Protein AF-A0A2N3DNA5-F1 (afdb_monomer_lite)

pLDDT: mean 84.93, std 14.88, range [37.06, 98.5]

Foldseek 3Di:
DAEAEEALALLQDPCPLVQCVVDVPYAYEYEPLRLLVQLQPPNLVSLLNSCVSVLVVLSRYFYFDHPLVLQQDQAQDPVCVVVRTDVPVSVVSNVLNVQSPDPPRDPCNVVVSVVSNVVSNVVLVVLLVVLVCVLVVLVVLVVVDDPVLLVCLLVVPPNDPVSVVSLVVQLQVQLVVQCCVRHNVPDPDDDDPQRSLRGLSSLLSQLVSNLSSNCSNVVDDPDDPSVVSSVSSSLSSSLSVSQQGQGHRHPDPSSRVSSVVSNVVSVVVVGDGYHHDDDDDPPPPPDPPPDDDDDDDD

Structure (mmCIF, N/CA/C/O backbone):
data_AF-A0A2N3DNA5-F1
#
_entry.id   AF-A0A2N3DNA5-F1
#
loop_
_atom_site.group_PDB
_atom_site.id
_atom_site.type_symbol
_atom_site.label_atom_id
_atom_site.label_alt_id
_atom_site.label_comp_id
_atom_site.label_asym_id
_atom_site.label_entity_id
_atom_site.label_seq_id
_atom_site.pdbx_PDB_ins_code
_atom_site.Cartn_x
_atom_site.Cartn_y
_atom_site.Cartn_z
_atom_site.occupancy
_atom_site.B_iso_or_equiv
_atom_site.auth_seq_id
_atom_site.auth_comp_id
_atom_site.auth_asym_id
_atom_site.auth_atom_id
_atom_site.pdbx_PDB_model_num
ATOM 1 N N . MET A 1 1 ? -10.616 -14.459 -9.733 1.00 87.88 1 MET A N 1
ATOM 2 C CA . MET A 1 1 ? -9.243 -13.932 -9.610 1.00 87.88 1 MET A CA 1
ATOM 3 C C . MET A 1 1 ? -8.924 -13.764 -8.137 1.00 87.88 1 MET A C 1
ATOM 5 O O . MET A 1 1 ? -9.750 -13.218 -7.416 1.00 87.88 1 MET A O 1
ATOM 9 N N . ILE A 1 2 ? -7.777 -14.275 -7.703 1.00 94.25 2 ILE A N 1
ATOM 10 C CA . ILE A 1 2 ? -7.248 -14.118 -6.348 1.00 94.25 2 ILE A CA 1
ATOM 11 C C . ILE A 1 2 ? -6.097 -13.131 -6.456 1.00 94.25 2 ILE A C 1
ATOM 13 O O . ILE A 1 2 ? -5.127 -13.406 -7.154 1.00 94.25 2 ILE A O 1
ATOM 17 N N . THR A 1 3 ? -6.201 -11.986 -5.794 1.00 97.06 3 THR A N 1
ATOM 18 C CA . THR A 1 3 ? -5.208 -10.916 -5.900 1.00 97.06 3 THR A CA 1
ATOM 19 C C . THR A 1 3 ? -4.645 -10.604 -4.527 1.00 97.06 3 THR A C 1
ATOM 21 O O . THR A 1 3 ? -5.399 -10.305 -3.607 1.00 97.06 3 THR A O 1
ATOM 24 N N . LEU A 1 4 ? -3.323 -10.650 -4.374 1.00 97.00 4 LEU A N 1
ATOM 25 C CA . LEU A 1 4 ? -2.638 -10.203 -3.159 1.00 97.00 4 LEU A CA 1
ATOM 26 C C . LEU A 1 4 ? -2.034 -8.821 -3.383 1.00 97.00 4 LEU A C 1
ATOM 28 O O . LEU A 1 4 ? -1.413 -8.582 -4.415 1.00 97.00 4 LEU A O 1
ATOM 32 N N . LEU A 1 5 ? -2.161 -7.921 -2.412 1.00 97.50 5 LEU A N 1
ATOM 33 C CA . LEU A 1 5 ? -1.419 -6.665 -2.452 1.00 97.50 5 LEU A CA 1
ATOM 34 C C . LEU A 1 5 ? 0.014 -6.916 -1.980 1.00 97.50 5 LEU A C 1
ATOM 36 O O . LEU A 1 5 ? 0.221 -7.275 -0.822 1.00 97.50 5 LEU A O 1
ATOM 40 N N . ALA A 1 6 ? 0.995 -6.756 -2.861 1.00 96.94 6 ALA A N 1
ATOM 41 C CA . ALA A 1 6 ? 2.395 -6.954 -2.512 1.00 96.94 6 ALA A CA 1
ATOM 42 C C . ALA A 1 6 ? 3.048 -5.628 -2.116 1.00 96.94 6 ALA A C 1
ATOM 44 O O . ALA A 1 6 ? 2.901 -4.636 -2.826 1.00 96.94 6 ALA A O 1
ATOM 45 N N . ASP A 1 7 ? 3.794 -5.637 -1.011 1.00 95.00 7 ASP A N 1
ATOM 46 C CA . ASP A 1 7 ? 4.717 -4.554 -0.671 1.00 95.00 7 ASP A CA 1
ATOM 47 C C . ASP A 1 7 ? 6.088 -4.768 -1.345 1.00 95.00 7 ASP A C 1
ATOM 49 O O . ASP A 1 7 ? 6.341 -5.759 -2.048 1.00 95.00 7 ASP A O 1
ATOM 53 N N . SER A 1 8 ? 7.015 -3.838 -1.113 1.00 91.62 8 SER A N 1
ATOM 54 C CA . SER A 1 8 ? 8.361 -3.884 -1.695 1.00 91.62 8 SER A CA 1
ATOM 55 C C . SER A 1 8 ? 9.163 -5.133 -1.274 1.00 91.62 8 SER A C 1
ATOM 57 O O . SER A 1 8 ? 10.026 -5.616 -2.018 1.00 91.62 8 SER A O 1
ATOM 59 N N . ASN A 1 9 ? 8.865 -5.711 -0.108 1.00 90.12 9 ASN A N 1
ATOM 60 C CA . ASN A 1 9 ? 9.500 -6.929 0.390 1.00 90.12 9 ASN A CA 1
ATOM 61 C C . ASN A 1 9 ? 8.868 -8.202 -0.189 1.00 90.12 9 ASN A C 1
ATOM 63 O O . ASN A 1 9 ? 9.588 -9.139 -0.544 1.00 90.12 9 ASN A O 1
ATOM 67 N N . GLY A 1 10 ? 7.548 -8.220 -0.353 1.00 91.56 10 GLY A N 1
ATOM 68 C CA . GLY A 1 10 ? 6.759 -9.305 -0.921 1.00 91.56 10 GLY A CA 1
ATOM 69 C C . GLY A 1 10 ? 7.148 -9.630 -2.357 1.00 91.56 10 GLY A C 1
ATOM 70 O O . GLY A 1 10 ? 7.203 -10.801 -2.732 1.00 91.56 10 GLY A O 1
ATOM 71 N N . LEU A 1 11 ? 7.549 -8.616 -3.127 1.00 94.12 11 LEU A N 1
ATOM 72 C CA . LEU A 1 11 ? 8.090 -8.768 -4.483 1.00 94.12 11 LEU A CA 1
ATOM 73 C C . LEU A 1 11 ? 9.326 -9.682 -4.571 1.00 94.12 11 LEU A C 1
ATOM 75 O O . LEU A 1 11 ? 9.601 -10.279 -5.612 1.00 94.12 11 LEU A O 1
ATOM 79 N N . ARG A 1 12 ? 10.068 -9.825 -3.467 1.00 89.75 12 ARG A N 1
ATOM 80 C CA . ARG A 1 12 ? 11.268 -10.671 -3.369 1.00 89.75 12 ARG A CA 1
ATOM 81 C C . ARG A 1 12 ? 11.016 -11.966 -2.596 1.00 89.75 12 ARG A C 1
ATOM 83 O O . ARG A 1 12 ? 11.943 -12.753 -2.408 1.00 89.75 12 ARG A O 1
ATOM 90 N N . HIS A 1 13 ? 9.782 -12.199 -2.152 1.00 89.44 13 HIS A N 1
ATOM 91 C CA . HIS A 1 13 ? 9.430 -13.367 -1.361 1.00 89.44 13 HIS A CA 1
ATOM 92 C C . HIS A 1 13 ? 9.560 -14.656 -2.186 1.00 89.44 13 HIS A C 1
ATOM 94 O O . HIS A 1 13 ? 9.070 -14.745 -3.313 1.00 89.44 13 HIS A O 1
ATOM 100 N N . LEU A 1 14 ? 10.181 -15.692 -1.609 1.00 82.94 14 LEU A N 1
ATOM 101 C CA . LEU A 1 14 ? 10.437 -16.965 -2.302 1.00 82.94 14 LEU A CA 1
ATOM 102 C C . LEU A 1 14 ? 9.142 -17.649 -2.770 1.00 82.94 14 LEU A C 1
ATOM 104 O O . LEU A 1 14 ? 9.104 -18.250 -3.842 1.00 82.94 14 LEU A O 1
ATOM 108 N N . GLY A 1 15 ? 8.065 -17.499 -1.995 1.00 88.50 15 GLY A N 1
ATOM 109 C CA . GLY A 1 15 ? 6.746 -18.044 -2.319 1.00 88.50 15 GLY A CA 1
ATOM 110 C C . GLY A 1 15 ? 6.007 -17.326 -3.455 1.00 88.50 15 GLY A C 1
ATOM 111 O O . GLY A 1 15 ? 5.047 -17.888 -3.971 1.00 88.50 15 GLY A O 1
ATOM 112 N N . LEU A 1 16 ? 6.437 -16.128 -3.885 1.00 93.12 16 LEU A N 1
ATOM 113 C CA . LEU A 1 16 ? 5.722 -15.357 -4.914 1.00 93.12 16 LEU A CA 1
ATOM 114 C C . LEU A 1 16 ? 5.683 -16.093 -6.257 1.00 93.12 16 LEU A C 1
ATOM 116 O O . LEU A 1 16 ? 4.636 -16.176 -6.893 1.00 93.12 16 LEU A O 1
ATOM 120 N N . LYS A 1 17 ? 6.818 -16.666 -6.680 1.00 94.12 17 LYS A N 1
ATOM 121 C CA . LYS A 1 17 ? 6.885 -17.417 -7.940 1.00 94.12 17 LYS A CA 1
ATOM 122 C C . LYS A 1 17 ? 5.972 -18.641 -7.907 1.00 94.12 17 LYS A C 1
ATOM 124 O O . LYS A 1 17 ? 5.294 -18.903 -8.891 1.00 94.12 17 LYS A O 1
ATOM 129 N N . ALA A 1 18 ? 5.964 -19.371 -6.790 1.00 92.31 18 ALA A N 1
ATOM 130 C CA . ALA A 1 18 ? 5.094 -20.530 -6.620 1.00 92.31 18 ALA A CA 1
ATOM 131 C C . ALA A 1 18 ? 3.620 -20.112 -6.686 1.00 92.31 18 ALA A C 1
ATOM 133 O O . ALA A 1 18 ? 2.879 -20.672 -7.479 1.00 92.31 18 ALA A O 1
ATOM 134 N N . TYR A 1 19 ? 3.239 -19.067 -5.944 1.00 94.38 19 TYR A N 1
ATOM 135 C CA . TYR A 1 19 ? 1.885 -18.514 -5.948 1.00 94.38 19 TYR A CA 1
ATOM 136 C C . TYR A 1 19 ? 1.400 -18.139 -7.357 1.00 94.38 19 TYR A C 1
ATOM 138 O O . TYR A 1 19 ? 0.334 -18.594 -7.763 1.00 94.38 19 TYR A O 1
ATOM 146 N N . LEU A 1 20 ? 2.182 -17.366 -8.119 1.00 95.69 20 LEU A N 1
ATOM 147 C CA . LEU A 1 20 ? 1.807 -16.952 -9.478 1.00 95.69 20 LEU A CA 1
ATOM 148 C C . LEU A 1 20 ? 1.783 -18.126 -10.468 1.00 95.69 20 LEU A C 1
ATOM 150 O O . LEU A 1 20 ? 0.954 -18.153 -11.372 1.00 95.69 20 LEU A O 1
ATOM 154 N N . ALA A 1 21 ? 2.666 -19.113 -10.295 1.00 95.00 21 ALA A N 1
ATOM 155 C CA . ALA A 1 21 ? 2.712 -20.292 -11.155 1.00 95.00 21 ALA A CA 1
ATOM 156 C C . ALA A 1 21 ? 1.581 -21.298 -10.881 1.00 95.00 21 ALA A C 1
ATOM 158 O O . ALA A 1 21 ? 1.287 -22.109 -11.754 1.00 95.00 21 ALA A O 1
ATOM 159 N N . THR A 1 22 ? 0.955 -21.269 -9.697 1.00 94.31 22 THR A N 1
ATOM 160 C CA . THR A 1 22 ? -0.139 -22.190 -9.346 1.00 94.31 22 THR A CA 1
ATOM 161 C C . THR A 1 22 ? -1.356 -22.028 -10.260 1.00 94.31 22 THR A C 1
ATOM 163 O O . THR A 1 22 ? -1.993 -23.024 -10.591 1.00 94.31 22 THR A O 1
ATOM 166 N N . SER A 1 23 ? -1.707 -20.800 -10.653 1.00 94.81 23 SER A N 1
ATOM 167 C CA . SER A 1 23 ? -2.878 -20.531 -11.495 1.00 94.81 23 SER A CA 1
ATOM 168 C C . SER A 1 23 ? -2.754 -19.190 -12.215 1.00 94.81 23 SER A C 1
ATOM 170 O O . SER A 1 23 ? -2.269 -18.221 -11.635 1.00 94.81 23 SER A O 1
ATOM 172 N N . CYS A 1 24 ? -3.273 -19.103 -13.444 1.00 94.19 24 CYS A N 1
ATOM 173 C CA . CYS A 1 24 ? -3.412 -17.835 -14.167 1.00 94.19 24 CYS A CA 1
ATOM 174 C C . CYS A 1 24 ? -4.418 -16.873 -13.512 1.00 94.19 24 CYS A C 1
ATOM 176 O O . CYS A 1 24 ? -4.379 -15.679 -13.787 1.00 94.19 24 CYS A O 1
ATOM 178 N N . ASP A 1 25 ? -5.284 -17.376 -12.625 1.00 94.81 25 ASP A N 1
ATOM 179 C CA . ASP A 1 25 ? -6.223 -16.561 -11.847 1.00 94.81 25 ASP A CA 1
ATOM 180 C C . ASP A 1 25 ? -5.591 -15.941 -10.596 1.00 94.81 25 ASP A C 1
ATOM 182 O O . ASP A 1 25 ? -6.248 -15.149 -9.913 1.00 94.81 25 ASP A O 1
ATOM 186 N N . HIS A 1 26 ? -4.351 -16.308 -10.262 1.00 96.38 26 HIS A N 1
ATOM 187 C CA . HIS A 1 26 ? -3.597 -15.680 -9.184 1.00 96.38 26 HIS A CA 1
ATOM 188 C C . HIS A 1 26 ? -2.898 -14.437 -9.705 1.00 96.38 26 HIS A C 1
ATOM 190 O O . HIS A 1 26 ? -2.183 -14.485 -10.699 1.00 96.38 26 HIS A O 1
ATOM 196 N N . ALA A 1 27 ? -3.050 -13.332 -9.000 1.00 97.69 27 ALA A N 1
ATOM 197 C CA . ALA A 1 27 ? -2.432 -12.073 -9.345 1.00 97.69 27 ALA A CA 1
ATOM 198 C C . ALA A 1 27 ? -1.839 -11.397 -8.114 1.00 97.69 27 ALA A C 1
ATOM 200 O O . ALA A 1 27 ? -2.158 -11.733 -6.965 1.00 97.69 27 ALA A O 1
ATOM 201 N N . ILE A 1 28 ? -0.985 -10.414 -8.366 1.00 98.00 28 ILE A N 1
ATOM 202 C CA . ILE A 1 28 ? -0.610 -9.418 -7.374 1.00 98.00 28 ILE A CA 1
ATOM 203 C C . ILE A 1 28 ? -1.006 -8.024 -7.846 1.00 98.00 28 ILE A C 1
ATOM 205 O O . ILE A 1 28 ? -1.013 -7.736 -9.043 1.00 98.00 28 ILE A O 1
ATOM 209 N N . ALA A 1 29 ? -1.302 -7.161 -6.886 1.00 98.25 29 ALA A N 1
ATOM 210 C CA . ALA A 1 29 ? -1.433 -5.730 -7.084 1.00 98.25 29 ALA A CA 1
ATOM 211 C C . ALA A 1 29 ? -0.261 -5.012 -6.407 1.00 98.25 29 ALA A C 1
ATOM 213 O O . ALA A 1 29 ? 0.203 -5.459 -5.355 1.00 98.25 29 ALA A O 1
ATOM 214 N N . LEU A 1 30 ? 0.192 -3.903 -6.988 1.00 98.38 30 LEU A N 1
ATOM 215 C CA . LEU A 1 30 ? 1.217 -3.020 -6.436 1.00 98.38 30 LEU A CA 1
ATOM 216 C C . LEU A 1 30 ? 0.615 -1.636 -6.226 1.00 98.38 30 LEU A C 1
ATOM 218 O O . LEU A 1 30 ? 0.078 -1.053 -7.165 1.00 98.38 30 LEU A O 1
ATOM 222 N N . SER A 1 31 ? 0.718 -1.106 -5.010 1.00 97.69 31 SER A N 1
ATOM 223 C CA . SER A 1 31 ? 0.364 0.291 -4.759 1.00 97.69 31 SER A CA 1
ATOM 224 C C . SER A 1 31 ? 1.376 1.240 -5.402 1.00 97.69 31 SER A C 1
ATOM 226 O O . SER A 1 31 ? 2.544 0.886 -5.602 1.00 97.69 31 SER A O 1
ATOM 228 N N . ASP A 1 32 ? 0.955 2.476 -5.652 1.00 95.62 32 ASP A N 1
ATOM 229 C CA . ASP A 1 32 ? 1.856 3.581 -5.984 1.00 95.62 32 ASP A CA 1
ATOM 230 C C . ASP A 1 32 ? 2.985 3.720 -4.947 1.00 95.62 32 ASP A C 1
ATOM 232 O O . ASP A 1 32 ? 4.151 3.856 -5.318 1.00 95.62 32 ASP A O 1
ATOM 236 N N . LEU A 1 33 ? 2.673 3.562 -3.656 1.00 95.31 33 LEU A N 1
ATOM 237 C CA . LEU A 1 33 ? 3.655 3.545 -2.569 1.00 95.31 33 LEU A CA 1
ATOM 238 C C . LEU A 1 33 ? 4.679 2.415 -2.716 1.00 95.31 33 LEU A C 1
ATOM 240 O O . LEU A 1 33 ? 5.866 2.643 -2.501 1.00 95.31 33 LEU A O 1
ATOM 244 N N . THR A 1 34 ? 4.265 1.220 -3.144 1.00 96.81 34 THR A N 1
ATOM 245 C CA . THR A 1 34 ? 5.187 0.099 -3.399 1.00 96.81 34 THR A CA 1
ATOM 246 C C . THR A 1 34 ? 6.166 0.437 -4.524 1.00 96.81 34 THR A C 1
ATOM 248 O O . THR A 1 34 ? 7.361 0.135 -4.436 1.00 96.81 34 THR A O 1
ATOM 251 N N . LEU A 1 35 ? 5.683 1.109 -5.574 1.00 97.19 35 LEU A N 1
ATOM 252 C CA . LEU A 1 35 ? 6.532 1.578 -6.667 1.00 97.19 35 LEU A CA 1
ATOM 253 C C . LEU A 1 35 ? 7.488 2.684 -6.201 1.00 97.19 35 LEU A C 1
ATOM 255 O O . LEU A 1 35 ? 8.675 2.635 -6.527 1.00 97.19 35 LEU A O 1
ATOM 259 N N . ILE A 1 36 ? 7.003 3.644 -5.409 1.00 96.25 36 ILE A N 1
ATOM 260 C CA . ILE A 1 36 ? 7.816 4.711 -4.808 1.00 96.25 36 ILE A C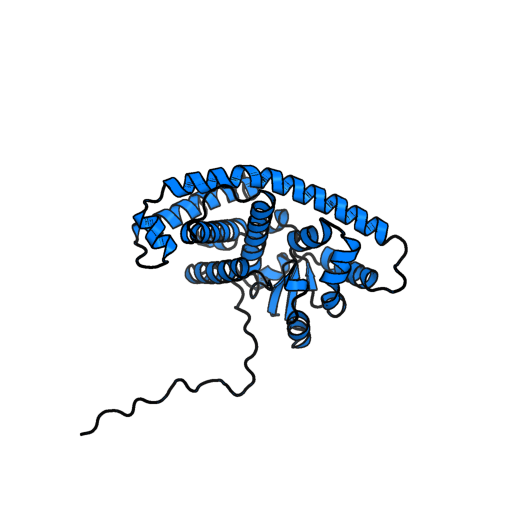A 1
ATOM 261 C C . ILE A 1 36 ? 8.913 4.112 -3.923 1.00 96.25 36 ILE A C 1
ATOM 263 O O . ILE A 1 36 ? 10.083 4.464 -4.065 1.00 96.25 36 ILE A O 1
ATOM 267 N N . GLU A 1 37 ? 8.578 3.157 -3.057 1.00 94.75 37 GLU A N 1
ATOM 268 C CA . GLU A 1 37 ? 9.536 2.492 -2.176 1.00 94.75 37 GLU A CA 1
ATOM 269 C C . GLU A 1 37 ? 10.662 1.789 -2.932 1.00 94.75 37 GLU A C 1
ATOM 271 O O . GLU A 1 37 ? 11.826 1.867 -2.540 1.00 94.75 37 GLU A O 1
ATOM 276 N N . MET A 1 38 ? 10.324 1.118 -4.030 1.00 95.12 38 MET A N 1
ATOM 277 C CA . MET A 1 38 ? 11.284 0.444 -4.898 1.00 95.12 38 MET A CA 1
ATOM 278 C C . MET A 1 38 ? 12.198 1.433 -5.644 1.00 95.12 38 MET A C 1
ATOM 280 O O . MET A 1 38 ? 13.319 1.081 -6.016 1.00 95.12 38 MET A O 1
ATOM 284 N N . ARG A 1 39 ? 11.725 2.665 -5.867 1.00 96.69 39 ARG A N 1
ATOM 285 C CA . ARG A 1 39 ? 12.402 3.700 -6.659 1.00 96.69 39 ARG A CA 1
ATOM 286 C C . ARG A 1 39 ? 13.118 4.753 -5.802 1.00 96.69 39 ARG A C 1
ATOM 288 O O . ARG A 1 39 ? 13.975 5.440 -6.332 1.00 96.69 39 ARG A O 1
ATOM 295 N N . LYS A 1 40 ? 12.854 4.871 -4.492 1.00 94.50 40 LYS A N 1
ATOM 296 C CA . LYS A 1 40 ? 13.398 5.955 -3.635 1.00 94.50 40 LYS A CA 1
ATOM 297 C C . LYS A 1 40 ? 14.927 5.976 -3.492 1.00 94.50 40 LYS A C 1
ATOM 299 O O . LYS A 1 40 ? 15.494 7.003 -3.123 1.00 94.50 40 LYS A O 1
ATOM 304 N N . SER A 1 41 ? 15.601 4.852 -3.739 1.00 93.88 41 SER A N 1
ATOM 305 C CA . SER A 1 41 ? 17.064 4.757 -3.705 1.00 93.88 41 SER A CA 1
ATOM 306 C C . SER A 1 41 ? 17.572 3.617 -4.584 1.00 93.88 41 SER A C 1
ATOM 308 O O . SER A 1 41 ? 17.079 2.487 -4.496 1.00 93.88 41 SER A O 1
ATOM 310 N N . ASN A 1 42 ? 18.602 3.901 -5.386 1.00 96.56 42 ASN A N 1
ATOM 311 C CA . ASN A 1 42 ? 19.197 2.954 -6.328 1.00 96.56 42 ASN A CA 1
ATOM 312 C C . ASN A 1 42 ? 18.136 2.327 -7.252 1.00 96.56 42 ASN A C 1
ATOM 314 O O . ASN A 1 42 ? 18.104 1.108 -7.444 1.00 96.56 42 ASN A O 1
ATOM 318 N N . ALA A 1 43 ? 17.247 3.152 -7.811 1.00 97.44 43 ALA A N 1
ATOM 319 C CA . ALA A 1 43 ? 16.015 2.723 -8.463 1.00 97.44 43 ALA A CA 1
ATOM 320 C C . ALA A 1 43 ? 16.248 1.651 -9.527 1.00 97.44 43 ALA A C 1
ATOM 322 O O . ALA A 1 43 ? 15.498 0.680 -9.588 1.00 97.44 43 ALA A O 1
ATOM 323 N N . LEU A 1 44 ? 17.309 1.777 -10.331 1.00 97.38 44 LEU A N 1
ATOM 324 C CA . LEU A 1 44 ? 17.653 0.798 -11.362 1.00 97.38 44 LEU A CA 1
ATOM 325 C C . LEU A 1 44 ? 17.924 -0.600 -10.780 1.00 97.38 44 LEU A C 1
ATOM 327 O O . LEU A 1 44 ? 17.333 -1.578 -11.236 1.00 97.38 44 LEU A O 1
ATOM 331 N N . SER A 1 45 ? 18.815 -0.720 -9.790 1.00 96.69 45 SER A N 1
ATOM 332 C CA . SER A 1 45 ? 19.187 -2.025 -9.228 1.00 96.69 45 SER A CA 1
ATOM 333 C C . SER A 1 45 ? 18.087 -2.589 -8.330 1.00 96.69 45 SER A C 1
ATOM 335 O O . SER A 1 45 ? 17.778 -3.779 -8.427 1.00 96.69 45 SER A O 1
ATOM 337 N N . THR A 1 46 ? 17.449 -1.741 -7.519 1.00 96.56 46 THR A N 1
ATOM 338 C CA . THR A 1 46 ? 16.331 -2.128 -6.654 1.00 96.56 46 THR A CA 1
ATOM 339 C C . THR A 1 46 ? 15.140 -2.599 -7.487 1.00 96.56 46 THR A C 1
ATOM 341 O O . THR A 1 46 ? 14.655 -3.706 -7.261 1.00 96.56 46 THR A O 1
ATOM 344 N N . SER A 1 47 ? 14.731 -1.849 -8.519 1.00 97.19 47 SER A N 1
ATOM 345 C CA . SER A 1 47 ? 13.615 -2.249 -9.393 1.00 97.19 47 SER A CA 1
ATOM 346 C C . SER A 1 47 ? 13.923 -3.509 -10.191 1.00 97.19 47 SER A C 1
ATOM 348 O O . SER A 1 47 ? 13.073 -4.392 -10.293 1.00 97.19 47 SER A O 1
ATOM 350 N N . ARG A 1 48 ? 15.153 -3.651 -10.709 1.00 96.62 48 ARG A N 1
ATOM 351 C CA . ARG A 1 48 ? 15.583 -4.876 -11.402 1.00 96.62 48 ARG A CA 1
ATOM 352 C C . ARG A 1 48 ? 15.466 -6.106 -10.502 1.00 96.62 48 ARG A C 1
ATOM 354 O O . ARG A 1 48 ? 15.037 -7.157 -10.974 1.00 96.62 48 ARG A O 1
ATOM 361 N N . ASN A 1 49 ? 15.837 -5.986 -9.227 1.00 95.38 49 ASN A N 1
ATOM 362 C CA . ASN A 1 49 ? 15.751 -7.089 -8.274 1.00 95.38 49 ASN A CA 1
ATOM 363 C C . ASN A 1 49 ? 14.299 -7.385 -7.866 1.00 95.38 49 ASN A C 1
ATOM 365 O O . ASN A 1 49 ? 13.862 -8.533 -7.946 1.00 95.38 49 ASN A O 1
ATOM 369 N N . SER A 1 50 ? 13.541 -6.356 -7.479 1.00 95.62 50 SER A N 1
ATOM 370 C CA . SER A 1 50 ? 12.153 -6.497 -7.026 1.00 95.62 50 SER A CA 1
ATOM 371 C C . SER A 1 50 ? 11.232 -7.039 -8.121 1.00 95.62 50 SER A C 1
ATOM 373 O O . SER A 1 50 ? 10.415 -7.913 -7.858 1.00 95.62 50 SER A O 1
ATOM 375 N N . LEU A 1 51 ? 11.403 -6.609 -9.374 1.00 96.62 51 LEU A N 1
ATOM 376 C CA . LEU A 1 51 ? 10.543 -7.037 -10.484 1.00 96.62 51 LEU A CA 1
ATOM 377 C C . LEU A 1 51 ? 11.029 -8.308 -11.194 1.00 96.62 51 LEU A C 1
ATOM 379 O O . LEU A 1 51 ? 10.457 -8.723 -12.196 1.00 96.62 51 LEU A O 1
ATOM 383 N N . ARG A 1 52 ? 12.084 -8.966 -10.701 1.00 95.88 52 ARG A N 1
ATOM 384 C CA . ARG A 1 52 ? 12.665 -10.148 -11.361 1.00 95.88 52 ARG A CA 1
ATOM 385 C C . ARG A 1 52 ? 11.671 -11.305 -11.505 1.00 95.88 52 ARG A C 1
ATOM 387 O O . ARG A 1 52 ? 11.695 -12.021 -12.508 1.00 95.88 52 ARG A O 1
ATOM 394 N N . ILE A 1 53 ? 10.832 -11.523 -10.490 1.00 94.94 53 ILE A N 1
ATOM 395 C CA . ILE A 1 53 ? 9.798 -12.566 -10.526 1.00 94.94 53 ILE A CA 1
ATOM 396 C C . ILE A 1 53 ? 8.625 -12.090 -11.381 1.00 94.94 53 ILE A C 1
ATOM 398 O O . ILE A 1 53 ? 8.244 -12.782 -12.317 1.00 94.94 53 ILE A O 1
ATOM 402 N N . THR A 1 54 ? 8.098 -10.895 -11.115 1.00 94.81 54 THR A N 1
ATOM 403 C CA . THR A 1 54 ? 6.912 -10.353 -11.801 1.00 94.81 54 THR A CA 1
ATOM 404 C C . THR A 1 54 ? 7.131 -10.132 -13.297 1.00 94.81 54 THR A C 1
ATOM 406 O O . THR A 1 54 ? 6.198 -10.288 -14.078 1.00 94.81 54 THR A O 1
ATOM 409 N N . ALA A 1 55 ? 8.370 -9.898 -13.742 1.00 96.00 55 ALA A N 1
ATOM 410 C CA . ALA A 1 55 ? 8.730 -9.845 -15.159 1.00 96.00 55 ALA A CA 1
ATOM 411 C C . ALA A 1 55 ? 8.423 -11.151 -15.923 1.00 96.00 55 ALA A C 1
ATOM 413 O O . ALA A 1 55 ? 8.232 -11.110 -17.137 1.00 96.00 55 ALA A O 1
ATOM 414 N N . GLN A 1 56 ? 8.350 -12.298 -15.235 1.00 95.75 56 GLN A N 1
ATOM 415 C CA . GLN A 1 56 ? 7.940 -13.587 -15.815 1.00 95.75 56 GLN A CA 1
ATOM 416 C C . GLN A 1 56 ? 6.409 -13.765 -15.843 1.00 95.75 56 GLN A C 1
ATOM 418 O O . GLN A 1 56 ? 5.921 -14.647 -16.541 1.00 95.75 56 GLN A O 1
ATOM 423 N N . PHE A 1 57 ? 5.657 -12.929 -15.120 1.00 96.75 57 PHE A N 1
ATOM 424 C CA . PHE A 1 57 ? 4.209 -13.039 -14.898 1.00 96.75 57 PHE A CA 1
ATOM 425 C C . PHE A 1 57 ? 3.516 -11.679 -15.087 1.00 96.75 57 PHE A C 1
ATOM 427 O O . PHE A 1 57 ? 2.691 -11.250 -14.279 1.00 96.75 57 PHE A O 1
ATOM 434 N N . THR A 1 58 ? 3.878 -10.963 -16.152 1.00 95.94 58 THR A N 1
ATOM 435 C CA . THR A 1 58 ? 3.417 -9.581 -16.387 1.00 95.94 58 THR A CA 1
ATOM 436 C C . THR A 1 58 ? 1.901 -9.460 -16.548 1.00 95.94 58 THR A C 1
ATOM 438 O O . THR A 1 58 ? 1.344 -8.433 -16.193 1.00 95.94 58 THR A O 1
ATOM 441 N N . GLN A 1 59 ? 1.219 -10.512 -17.011 1.00 96.31 59 GLN A N 1
ATOM 442 C CA . GLN A 1 59 ? -0.247 -10.548 -17.120 1.00 96.31 59 GLN A CA 1
ATOM 443 C C . GLN A 1 59 ? -0.961 -10.757 -15.771 1.00 96.31 59 GLN A C 1
ATOM 445 O O . GLN A 1 59 ? -2.170 -10.587 -15.693 1.00 96.31 59 GLN A O 1
ATOM 450 N N . GLN A 1 60 ? -0.219 -11.120 -14.721 1.00 97.62 60 GLN A N 1
ATOM 451 C CA . GLN A 1 60 ? -0.716 -11.373 -13.363 1.00 97.62 60 GLN A CA 1
ATOM 452 C C . GLN A 1 60 ? -0.220 -10.306 -12.367 1.00 97.62 60 GLN A C 1
ATOM 454 O O . GLN A 1 60 ? -0.311 -10.490 -11.154 1.00 97.62 60 GLN A O 1
ATOM 459 N N . THR A 1 61 ? 0.355 -9.205 -12.859 1.00 98.00 61 THR A N 1
ATOM 460 C CA . THR A 1 61 ? 0.876 -8.104 -12.038 1.00 98.00 61 THR A CA 1
ATOM 461 C C . THR A 1 61 ? 0.152 -6.823 -12.419 1.00 98.00 61 THR A C 1
ATOM 463 O O . THR A 1 61 ? 0.308 -6.353 -13.540 1.00 98.00 61 THR A O 1
ATOM 466 N N . TYR A 1 62 ? -0.604 -6.257 -11.485 1.00 98.50 62 TYR A N 1
ATOM 467 C CA . TYR A 1 62 ? -1.373 -5.031 -11.684 1.00 98.50 62 TYR A CA 1
ATOM 468 C C . TYR A 1 62 ? -0.807 -3.892 -10.845 1.00 98.50 62 TYR A C 1
ATOM 470 O O . TYR A 1 62 ? -0.319 -4.107 -9.735 1.00 98.50 62 TYR A O 1
ATOM 478 N N . VAL A 1 63 ? -0.908 -2.675 -11.358 1.00 98.50 63 VAL A N 1
ATOM 479 C CA . VAL A 1 63 ? -0.648 -1.452 -10.602 1.00 98.50 63 VAL A CA 1
ATOM 480 C C . VAL A 1 63 ? -1.979 -0.856 -10.173 1.00 98.50 63 VAL A C 1
ATOM 482 O O . VAL A 1 63 ? -2.950 -0.863 -10.930 1.00 98.50 63 VAL A O 1
ATOM 485 N N . LEU A 1 64 ? -2.043 -0.395 -8.930 1.00 98.50 64 LEU A N 1
ATOM 486 C CA . LEU A 1 64 ? -3.181 0.356 -8.428 1.00 98.50 64 LEU A CA 1
ATOM 487 C C . LEU A 1 64 ? -3.079 1.819 -8.844 1.00 98.50 64 LEU A C 1
ATOM 489 O O . LEU A 1 64 ? -1.982 2.364 -8.961 1.00 98.50 64 LEU A O 1
ATOM 493 N N . ARG A 1 65 ? -4.235 2.466 -8.988 1.00 97.81 65 ARG A N 1
ATOM 494 C CA . ARG A 1 65 ? -4.314 3.925 -9.081 1.00 97.81 65 ARG A CA 1
ATOM 495 C C . ARG A 1 65 ? -3.654 4.567 -7.864 1.00 97.81 65 ARG A C 1
ATOM 497 O O . ARG A 1 65 ? -3.528 3.952 -6.802 1.00 97.81 65 ARG A O 1
ATOM 504 N N . ARG A 1 66 ? -3.234 5.818 -8.028 1.00 94.88 66 ARG A N 1
ATOM 505 C CA . ARG A 1 66 ? -2.554 6.567 -6.970 1.00 94.88 66 ARG A CA 1
ATOM 506 C C . ARG A 1 66 ? -3.439 6.693 -5.728 1.00 94.88 66 ARG A C 1
ATOM 508 O O . ARG A 1 66 ? -4.668 6.704 -5.822 1.00 94.88 66 ARG A O 1
ATOM 515 N N . THR A 1 67 ? -2.821 6.789 -4.556 1.00 91.50 67 THR A N 1
ATOM 516 C CA . THR A 1 67 ? -3.549 6.829 -3.279 1.00 91.50 67 THR A CA 1
ATOM 517 C C . THR A 1 67 ? -4.538 8.003 -3.221 1.00 91.50 67 THR A C 1
ATOM 519 O O . THR A 1 67 ? -5.654 7.834 -2.731 1.00 91.50 67 THR A O 1
ATOM 522 N N . ASP A 1 68 ? -4.178 9.164 -3.784 1.00 88.88 68 ASP A N 1
ATOM 523 C CA . ASP A 1 68 ? -5.048 10.347 -3.896 1.00 88.88 68 ASP A CA 1
ATOM 524 C C . ASP A 1 68 ? -6.288 10.108 -4.765 1.00 88.88 68 ASP A C 1
ATOM 526 O O . ASP A 1 68 ? -7.342 10.690 -4.529 1.00 88.88 68 ASP A O 1
ATOM 530 N N . GLU A 1 69 ? -6.194 9.205 -5.734 1.00 91.94 69 GLU A N 1
ATOM 531 C CA . GLU A 1 69 ? -7.316 8.818 -6.582 1.00 91.94 69 GLU A CA 1
ATOM 532 C C . GLU A 1 69 ? -8.204 7.761 -5.924 1.00 91.94 69 GLU A C 1
ATOM 534 O O . GLU A 1 69 ? -9.428 7.861 -5.982 1.00 91.94 69 GLU A O 1
ATOM 539 N N . ILE A 1 70 ? -7.601 6.778 -5.248 1.00 92.44 70 ILE A N 1
ATOM 540 C CA . ILE A 1 70 ? -8.327 5.751 -4.482 1.00 92.44 70 ILE A CA 1
ATOM 541 C C . ILE A 1 70 ? -9.113 6.380 -3.325 1.00 92.44 70 ILE A C 1
ATOM 543 O O . ILE A 1 70 ? -10.164 5.867 -2.938 1.00 92.44 70 ILE A O 1
ATOM 547 N N . LEU A 1 71 ? -8.652 7.512 -2.787 1.00 87.56 71 LEU A N 1
ATOM 548 C CA . LEU A 1 71 ? -9.397 8.283 -1.797 1.00 87.56 71 LEU A CA 1
ATOM 549 C C . LEU A 1 71 ? -10.796 8.691 -2.295 1.00 87.56 71 LEU A C 1
ATOM 551 O O . LEU A 1 71 ? -11.691 8.825 -1.473 1.00 87.56 71 LEU A O 1
ATOM 555 N N . ALA A 1 72 ? -11.045 8.836 -3.594 1.00 84.38 72 ALA A N 1
ATOM 556 C CA . ALA A 1 72 ? -12.384 9.169 -4.088 1.00 84.38 72 ALA A CA 1
ATOM 557 C C . ALA A 1 72 ? -13.325 7.950 -4.214 1.00 84.38 72 ALA A C 1
ATOM 559 O O . ALA A 1 72 ? -14.517 8.115 -4.471 1.00 84.38 72 ALA A O 1
ATOM 560 N N . GLU A 1 73 ? -12.814 6.727 -4.052 1.00 90.00 73 GLU A N 1
ATOM 561 C CA . GLU A 1 73 ? -13.551 5.495 -4.338 1.00 90.00 73 GLU A CA 1
ATOM 562 C C . GLU A 1 73 ? -14.290 4.950 -3.105 1.00 90.00 73 GLU A C 1
ATOM 564 O O . GLU A 1 73 ? -13.786 4.968 -1.977 1.00 90.00 73 GLU A O 1
ATOM 569 N N . ASN A 1 74 ? -15.478 4.381 -3.339 1.00 91.75 74 ASN A N 1
ATOM 570 C CA . ASN A 1 74 ? -16.244 3.640 -2.337 1.00 91.75 74 ASN A CA 1
ATOM 571 C C . ASN A 1 74 ? -16.440 2.184 -2.777 1.00 91.75 74 ASN A C 1
ATOM 573 O O . ASN A 1 74 ? -17.315 1.872 -3.589 1.00 91.75 74 ASN A O 1
ATOM 577 N N . ILE A 1 75 ? -15.622 1.287 -2.225 1.00 94.88 75 ILE A N 1
ATOM 578 C CA . ILE A 1 75 ? -15.596 -0.129 -2.591 1.00 94.88 75 ILE A CA 1
ATOM 579 C C . ILE A 1 75 ? -16.409 -0.942 -1.583 1.00 94.88 75 ILE A C 1
ATOM 581 O O . ILE A 1 75 ? -15.953 -1.271 -0.484 1.00 94.88 75 ILE A O 1
ATOM 585 N N . ALA A 1 76 ? -17.617 -1.313 -1.992 1.00 94.31 76 ALA A N 1
ATOM 586 C CA . ALA A 1 76 ? -18.572 -2.078 -1.197 1.00 94.31 76 ALA A CA 1
ATOM 587 C C . ALA A 1 76 ? -18.812 -3.497 -1.744 1.00 94.31 76 ALA A C 1
ATOM 589 O O . ALA A 1 76 ? -19.621 -4.238 -1.189 1.00 94.31 76 ALA A O 1
ATOM 590 N N . SER A 1 77 ? -18.140 -3.892 -2.830 1.00 95.50 77 SER A N 1
ATOM 591 C CA . SER A 1 77 ? -18.321 -5.200 -3.468 1.00 95.50 77 SER A CA 1
ATOM 592 C C . SER A 1 77 ? -17.135 -5.600 -4.351 1.00 95.50 77 SER A C 1
ATOM 594 O O . SER A 1 77 ? -16.372 -4.754 -4.822 1.00 95.50 77 SER A O 1
ATOM 596 N N . ALA A 1 78 ? -17.022 -6.899 -4.645 1.00 95.12 78 ALA A N 1
ATOM 597 C CA . ALA A 1 78 ? -15.975 -7.442 -5.513 1.00 95.12 78 ALA A CA 1
ATOM 598 C C . ALA A 1 78 ? -16.027 -6.893 -6.947 1.00 95.12 78 ALA A C 1
ATOM 600 O O . ALA A 1 78 ? -14.986 -6.700 -7.569 1.00 95.12 78 ALA A O 1
ATOM 601 N N . SER A 1 79 ? -17.220 -6.580 -7.465 1.00 95.88 79 SER A N 1
ATOM 602 C CA . SER A 1 79 ? -17.394 -6.013 -8.809 1.00 95.88 79 SER A CA 1
ATOM 603 C C . SER A 1 79 ? -16.796 -4.615 -8.972 1.00 95.88 79 SER A C 1
ATOM 605 O O . SER A 1 79 ? -16.612 -4.174 -10.101 1.00 95.88 79 SER A O 1
ATOM 607 N N . GLN A 1 80 ? -16.497 -3.919 -7.871 1.00 96.25 80 GLN A N 1
ATOM 608 C CA . GLN A 1 80 ? -15.889 -2.586 -7.894 1.00 96.25 80 GLN A CA 1
ATOM 609 C C . GLN A 1 80 ? -14.360 -2.631 -7.824 1.00 96.25 80 GLN A C 1
ATOM 611 O O . GLN A 1 80 ? -13.719 -1.651 -8.166 1.00 96.25 80 GLN A O 1
ATOM 616 N N . ILE A 1 81 ? -13.753 -3.764 -7.453 1.00 96.19 81 ILE A N 1
ATOM 617 C CA . ILE A 1 81 ? -12.288 -3.904 -7.397 1.00 96.19 81 ILE A CA 1
ATOM 618 C C . ILE A 1 81 ? -11.577 -3.488 -8.691 1.00 96.19 81 ILE A C 1
ATOM 620 O O . ILE A 1 81 ? -10.540 -2.832 -8.589 1.00 96.19 81 ILE A O 1
ATOM 624 N N . PRO A 1 82 ? -12.109 -3.778 -9.896 1.00 96.25 82 PRO A N 1
ATOM 625 C CA . PRO A 1 82 ? -11.491 -3.314 -11.128 1.00 96.25 82 PRO A CA 1
ATOM 626 C C . PRO A 1 82 ? -11.295 -1.793 -11.237 1.00 96.25 82 PRO A C 1
ATOM 628 O O . PRO A 1 82 ? -10.429 -1.390 -12.008 1.00 96.25 82 PRO A O 1
ATOM 631 N N . SER A 1 83 ? -12.041 -0.958 -10.491 1.00 95.88 83 SER A N 1
ATOM 632 C CA . SER A 1 83 ? -11.859 0.508 -10.494 1.00 95.88 83 SER A CA 1
ATOM 633 C C . SER A 1 83 ? -10.600 0.970 -9.754 1.00 95.88 83 SER A C 1
ATOM 635 O O . SER A 1 83 ? -10.161 2.104 -9.946 1.00 95.88 83 SER A O 1
ATOM 637 N N . LEU A 1 84 ? -9.998 0.096 -8.938 1.00 97.44 84 LEU A N 1
ATOM 638 C CA . LEU A 1 84 ? -8.758 0.378 -8.216 1.00 97.44 84 LEU A CA 1
ATOM 639 C C . LEU A 1 84 ? -7.507 0.194 -9.083 1.00 97.44 84 LEU A C 1
ATOM 641 O O . LEU A 1 84 ? -6.441 0.667 -8.696 1.00 97.44 84 LEU A O 1
ATOM 645 N N . PHE A 1 85 ? -7.605 -0.503 -10.218 1.00 98.12 85 PHE A N 1
ATOM 646 C CA . PHE A 1 85 ? -6.460 -0.767 -11.087 1.00 98.12 85 PHE A CA 1
ATOM 647 C C . PHE A 1 85 ? -6.198 0.386 -12.052 1.00 98.12 85 PHE A C 1
ATOM 649 O O . PHE A 1 85 ? -7.110 0.905 -12.694 1.00 98.12 85 PHE A O 1
ATOM 656 N N . ASP A 1 86 ? -4.923 0.725 -12.202 1.00 98.31 86 ASP A N 1
ATOM 657 C CA . ASP A 1 86 ? -4.426 1.574 -13.273 1.00 98.31 86 ASP A CA 1
ATOM 658 C C . ASP A 1 86 ? -3.889 0.679 -14.396 1.00 98.31 86 ASP A C 1
ATOM 660 O O . ASP A 1 86 ? -2.771 0.159 -14.337 1.00 98.31 86 ASP A O 1
ATOM 664 N N . TYR A 1 87 ? -4.711 0.438 -15.417 1.00 97.69 87 TYR A N 1
ATOM 665 C CA . TYR A 1 87 ? -4.337 -0.425 -16.541 1.00 97.69 87 TYR A CA 1
ATOM 666 C C . TYR A 1 87 ? -3.264 0.199 -17.445 1.00 97.69 87 TYR A C 1
ATOM 668 O O . TYR A 1 87 ? -2.532 -0.535 -18.120 1.00 97.69 87 TYR A O 1
ATOM 676 N N . GLU A 1 88 ? -3.147 1.529 -17.451 1.00 98.00 88 GLU A N 1
ATOM 677 C CA . GLU A 1 88 ? -2.109 2.225 -18.204 1.00 98.00 88 GLU A CA 1
ATOM 678 C C . GLU A 1 88 ? -0.757 2.033 -17.515 1.00 98.00 88 GLU A C 1
ATOM 680 O O . GLU A 1 88 ? 0.151 1.459 -18.121 1.00 98.00 88 GLU A O 1
ATOM 685 N N . GLU A 1 89 ? -0.647 2.383 -16.232 1.00 97.81 89 GLU A N 1
ATOM 686 C CA . GLU A 1 89 ? 0.577 2.177 -15.448 1.00 97.81 89 GLU A CA 1
ATOM 687 C C . GLU A 1 89 ? 0.918 0.681 -15.338 1.00 97.81 89 GLU A C 1
ATOM 689 O O . GLU A 1 89 ? 2.088 0.304 -15.395 1.00 97.81 89 GLU A O 1
ATOM 694 N N . THR A 1 90 ? -0.080 -0.212 -15.295 1.00 98.38 90 THR A N 1
ATOM 695 C CA . THR A 1 90 ? 0.135 -1.670 -15.391 1.00 98.38 90 THR A CA 1
ATOM 696 C C . THR A 1 90 ? 0.863 -2.044 -16.685 1.00 98.38 90 THR A C 1
ATOM 698 O O . THR A 1 90 ? 1.844 -2.796 -16.670 1.00 98.38 90 THR A O 1
ATOM 701 N N . SER A 1 91 ? 0.418 -1.497 -17.818 1.00 97.94 91 SER A N 1
ATOM 702 C CA . SER A 1 91 ? 1.034 -1.746 -19.125 1.00 97.94 91 SER A CA 1
ATOM 703 C C . SER A 1 91 ? 2.444 -1.152 -19.208 1.00 97.94 91 SER A C 1
ATOM 705 O O . SER A 1 91 ? 3.366 -1.802 -19.718 1.00 97.94 91 SER A O 1
ATOM 707 N N . GLN A 1 92 ? 2.639 0.050 -18.658 1.00 97.50 92 GLN A N 1
ATOM 708 C CA . GLN A 1 92 ? 3.944 0.704 -18.577 1.00 97.50 92 GLN A CA 1
ATOM 709 C C . GLN A 1 92 ? 4.919 -0.098 -17.703 1.00 97.50 92 GLN A C 1
ATOM 711 O O . GLN A 1 92 ? 6.042 -0.379 -18.132 1.00 97.50 92 GLN A O 1
ATOM 716 N N . LEU A 1 93 ? 4.481 -0.574 -16.533 1.00 97.81 93 LEU A N 1
ATOM 717 C CA . LEU A 1 93 ? 5.278 -1.413 -15.640 1.00 97.81 93 LEU A CA 1
ATOM 718 C C . LEU A 1 93 ? 5.667 -2.742 -16.297 1.00 97.81 93 LEU A C 1
ATOM 720 O O . LEU A 1 93 ? 6.802 -3.195 -16.131 1.00 97.81 93 LEU A O 1
ATOM 724 N N . ALA A 1 94 ? 4.773 -3.369 -17.065 1.00 97.56 94 ALA A N 1
ATOM 725 C CA . ALA A 1 94 ? 5.095 -4.579 -17.823 1.00 97.56 94 ALA A CA 1
ATOM 726 C C . ALA A 1 94 ? 6.174 -4.315 -18.893 1.00 97.56 94 ALA A C 1
ATOM 728 O O . ALA A 1 94 ? 7.075 -5.136 -19.106 1.00 97.56 94 ALA A O 1
ATOM 729 N N . GLY A 1 95 ? 6.122 -3.155 -19.557 1.00 96.62 95 GLY A N 1
ATOM 730 C CA . GLY A 1 95 ? 7.176 -2.673 -20.453 1.00 96.62 95 GLY A CA 1
ATOM 731 C C . GLY A 1 95 ? 8.509 -2.475 -19.729 1.00 96.62 95 GLY A C 1
ATOM 732 O O . GLY A 1 95 ? 9.519 -3.066 -20.120 1.00 96.62 95 GLY A O 1
ATOM 733 N N . LEU A 1 96 ? 8.494 -1.717 -18.633 1.00 97.31 96 LEU A N 1
ATOM 734 C CA . LEU A 1 96 ? 9.668 -1.426 -17.813 1.00 97.31 96 LEU A CA 1
ATOM 735 C C . LEU A 1 96 ? 10.297 -2.701 -17.236 1.00 97.31 96 LEU A C 1
ATOM 737 O O . LEU A 1 96 ? 11.513 -2.866 -17.276 1.00 97.31 96 LEU A O 1
ATOM 741 N N . SER A 1 97 ? 9.482 -3.644 -16.762 1.00 96.88 97 SER A N 1
ATOM 742 C CA . SER A 1 97 ? 9.942 -4.928 -16.222 1.00 96.88 97 SER A CA 1
ATOM 743 C C . SER A 1 97 ? 10.752 -5.709 -17.255 1.00 96.88 97 SER A C 1
ATOM 745 O O . SER A 1 97 ? 11.817 -6.228 -16.932 1.00 96.88 97 SER A O 1
ATOM 747 N N . ARG A 1 98 ? 10.305 -5.737 -18.519 1.00 94.81 98 ARG A N 1
ATOM 748 C CA . ARG A 1 98 ? 11.060 -6.368 -19.614 1.00 94.81 98 ARG A CA 1
ATOM 749 C C . ARG A 1 98 ? 12.375 -5.645 -19.895 1.00 94.81 98 ARG A C 1
ATOM 751 O O . ARG A 1 98 ? 13.399 -6.304 -20.046 1.00 94.81 98 ARG A O 1
ATOM 758 N N . GLN A 1 99 ? 12.367 -4.312 -19.917 1.00 96.56 99 GLN A N 1
ATOM 759 C CA . GLN A 1 99 ? 13.583 -3.516 -20.121 1.00 96.56 99 GLN A CA 1
ATOM 760 C C . GLN A 1 99 ? 14.609 -3.734 -19.000 1.00 96.56 99 GLN A C 1
ATOM 762 O O . GLN A 1 99 ? 15.796 -3.888 -19.273 1.00 96.56 99 GLN A O 1
ATOM 767 N N . LEU A 1 100 ? 14.156 -3.810 -17.745 1.00 97.06 100 LEU A N 1
ATOM 768 C CA . LEU A 1 100 ? 15.013 -4.039 -16.579 1.00 97.06 100 LEU A CA 1
ATOM 769 C C . LEU A 1 100 ? 15.723 -5.399 -16.615 1.00 97.06 100 LEU A C 1
ATOM 771 O O . LEU A 1 100 ? 16.840 -5.492 -16.103 1.00 97.06 100 LEU A O 1
ATOM 775 N N . GLN A 1 101 ? 15.102 -6.427 -17.204 1.00 96.81 101 GLN A N 1
ATOM 776 C CA . GLN A 1 101 ? 15.686 -7.771 -17.332 1.00 96.81 101 GLN A CA 1
ATOM 777 C C . GLN A 1 101 ? 16.476 -7.984 -18.638 1.00 96.81 101 GLN A C 1
ATOM 779 O O . GLN A 1 101 ? 17.091 -9.037 -18.805 1.00 96.81 101 GLN A O 1
ATOM 784 N N . ALA A 1 102 ? 16.468 -7.025 -19.569 1.00 95.88 102 ALA A N 1
ATOM 785 C CA . ALA A 1 102 ? 17.161 -7.160 -20.846 1.00 95.88 102 ALA A CA 1
ATOM 786 C C . ALA A 1 102 ? 18.690 -7.088 -20.686 1.00 95.88 102 ALA A C 1
ATOM 788 O O . ALA A 1 102 ? 19.222 -6.291 -19.909 1.00 95.88 102 ALA A O 1
ATOM 789 N N . ILE A 1 103 ? 19.392 -7.927 -21.455 1.00 92.88 103 ILE A N 1
ATOM 790 C CA . ILE A 1 103 ? 20.854 -7.946 -21.556 1.00 92.88 103 ILE A CA 1
ATOM 791 C C . ILE A 1 103 ? 21.215 -7.913 -23.051 1.00 92.88 103 ILE A C 1
ATOM 793 O O . ILE A 1 103 ? 20.853 -8.851 -23.764 1.00 92.88 103 ILE A O 1
ATOM 797 N N . PRO A 1 104 ? 21.919 -6.875 -23.543 1.00 93.88 104 PRO A N 1
ATOM 798 C CA . PRO A 1 104 ? 22.438 -5.716 -22.802 1.00 93.88 104 PRO A CA 1
ATOM 799 C C . PRO A 1 104 ? 21.344 -4.734 -22.331 1.00 93.88 104 PRO A C 1
ATOM 801 O O . PRO A 1 104 ? 20.207 -4.784 -22.793 1.00 93.88 104 PRO A O 1
ATOM 804 N N . GLU A 1 105 ? 21.710 -3.834 -21.407 1.00 95.25 105 GLU A N 1
ATOM 805 C CA . GLU A 1 105 ? 20.826 -2.773 -20.897 1.00 95.25 105 GLU A CA 1
ATOM 806 C C . GLU A 1 105 ? 20.347 -1.858 -22.046 1.00 95.25 105 GLU A C 1
ATOM 808 O O . GLU A 1 105 ? 21.189 -1.352 -22.796 1.00 95.25 105 GLU A O 1
ATOM 813 N N . PRO A 1 106 ? 19.028 -1.621 -22.201 1.00 96.81 106 PRO A N 1
ATOM 814 C CA . PRO A 1 106 ? 18.506 -0.754 -23.251 1.00 96.81 106 PRO A CA 1
ATOM 815 C C . PRO A 1 106 ? 19.003 0.698 -23.130 1.00 96.81 106 PRO A C 1
ATOM 817 O O . PRO A 1 106 ? 19.102 1.223 -22.013 1.00 96.81 106 PRO A O 1
ATOM 820 N N . PRO A 1 107 ? 19.248 1.393 -24.258 1.00 96.62 107 PRO A N 1
ATOM 821 C CA . PRO A 1 107 ? 19.568 2.817 -24.244 1.00 96.62 107 PRO A CA 1
ATOM 822 C C . PRO A 1 107 ? 18.499 3.633 -23.507 1.00 96.62 107 PRO A C 1
ATOM 824 O O . PRO A 1 107 ? 17.305 3.390 -23.659 1.00 96.62 107 PRO A O 1
ATOM 827 N N . GLY A 1 108 ? 18.925 4.608 -22.704 1.00 96.88 108 GLY A N 1
ATOM 828 C CA . GLY A 1 108 ? 18.018 5.505 -21.980 1.00 96.88 108 GLY A CA 1
ATOM 829 C C . GLY A 1 108 ? 17.413 4.938 -20.690 1.00 96.88 108 GLY A C 1
ATOM 830 O O . GLY A 1 108 ? 16.984 5.731 -19.856 1.00 96.88 108 GLY A O 1
ATOM 831 N N . LEU A 1 109 ? 17.461 3.617 -20.445 1.00 97.75 109 LEU A N 1
ATOM 832 C CA . LEU A 1 109 ? 16.871 3.017 -19.236 1.00 97.75 109 LEU A CA 1
ATOM 833 C C . LEU A 1 109 ? 17.435 3.636 -17.950 1.00 97.75 109 LEU A C 1
ATOM 835 O O . LEU A 1 109 ? 16.693 3.947 -17.027 1.00 97.75 109 LEU A O 1
ATOM 839 N N . ARG A 1 110 ? 18.750 3.862 -17.891 1.00 97.62 110 ARG A N 1
ATOM 840 C CA . ARG A 1 110 ? 19.394 4.484 -16.726 1.00 97.62 110 ARG A CA 1
ATOM 841 C C . ARG A 1 110 ? 18.903 5.906 -16.461 1.00 97.62 110 ARG A C 1
ATOM 843 O O . ARG A 1 110 ? 18.692 6.248 -15.304 1.00 97.62 110 ARG A O 1
ATOM 850 N N . ALA A 1 111 ? 18.737 6.709 -17.512 1.00 98.06 111 ALA A N 1
ATOM 851 C CA . ALA A 1 111 ? 18.235 8.076 -17.389 1.00 98.06 111 ALA A CA 1
ATOM 852 C C . ALA A 1 111 ? 16.779 8.066 -16.907 1.00 98.06 111 ALA A C 1
ATOM 854 O O . ALA A 1 111 ? 16.461 8.716 -15.917 1.00 98.06 111 ALA A O 1
ATOM 855 N N . HIS A 1 112 ? 15.943 7.220 -17.511 1.00 97.81 112 HIS A N 1
ATOM 856 C CA . HIS A 1 112 ? 14.556 7.043 -17.092 1.00 97.81 112 HIS A CA 1
ATOM 857 C C . HIS A 1 112 ? 14.434 6.586 -15.626 1.00 97.81 112 HIS A C 1
ATOM 859 O O . HIS A 1 112 ? 13.654 7.138 -14.855 1.00 97.81 112 HIS A O 1
ATOM 865 N N . MET A 1 113 ? 15.254 5.624 -15.187 1.00 98.31 113 MET A N 1
ATOM 866 C CA . MET A 1 113 ? 15.259 5.191 -13.785 1.00 98.31 113 MET A CA 1
ATOM 867 C C . MET A 1 113 ? 15.749 6.284 -12.825 1.00 98.31 113 MET A C 1
ATOM 869 O O . MET A 1 113 ? 15.293 6.316 -11.685 1.00 98.31 113 MET A O 1
ATOM 873 N N . ALA A 1 114 ? 16.644 7.177 -13.259 1.00 98.25 114 ALA A N 1
ATOM 874 C CA . ALA A 1 114 ? 17.075 8.323 -12.458 1.00 98.25 114 ALA A CA 1
ATOM 875 C C . ALA A 1 114 ? 15.957 9.371 -12.302 1.00 98.25 114 ALA A C 1
ATOM 877 O O . ALA A 1 114 ? 15.794 9.930 -11.220 1.00 98.25 114 ALA A O 1
ATOM 878 N N . GLU A 1 115 ? 15.146 9.595 -13.340 1.00 98.00 115 GLU A N 1
ATOM 879 C CA . GLU A 1 115 ? 13.951 10.450 -13.260 1.00 98.00 115 GLU A CA 1
ATOM 880 C C . GLU A 1 115 ? 12.920 9.881 -12.275 1.00 98.00 115 GLU A C 1
ATOM 882 O O . GLU A 1 115 ? 12.403 10.598 -11.416 1.00 98.00 115 GLU A O 1
ATOM 887 N N . LEU A 1 116 ? 12.668 8.570 -12.352 1.00 97.75 116 LEU A N 1
ATOM 888 C CA . LEU A 1 116 ? 11.788 7.867 -11.417 1.00 97.75 116 LEU A CA 1
ATOM 889 C C . LEU A 1 116 ? 12.307 7.923 -9.973 1.00 97.75 116 LEU A C 1
ATOM 891 O O . LEU A 1 116 ? 11.507 8.060 -9.047 1.00 97.75 116 LEU A O 1
ATOM 895 N N . GLU A 1 117 ? 13.626 7.843 -9.772 1.00 98.50 117 GLU A N 1
ATOM 896 C CA . GLU A 1 117 ? 14.250 8.000 -8.454 1.00 98.50 117 GLU A CA 1
ATOM 897 C C . GLU A 1 117 ? 14.036 9.406 -7.887 1.00 98.50 117 GLU A C 1
ATOM 899 O O . GLU A 1 117 ? 13.590 9.545 -6.748 1.00 98.50 117 GLU A O 1
ATOM 904 N N . ALA A 1 118 ? 14.287 10.448 -8.685 1.00 98.00 118 ALA A N 1
ATOM 905 C CA . ALA A 1 118 ? 14.098 11.837 -8.268 1.00 98.00 118 ALA A CA 1
ATOM 906 C C . ALA A 1 118 ? 12.632 12.138 -7.902 1.00 98.00 118 ALA A C 1
ATOM 908 O O . ALA A 1 118 ? 12.349 12.815 -6.906 1.00 98.00 118 ALA A O 1
ATOM 909 N N . ASN A 1 119 ? 11.684 11.589 -8.668 1.00 96.62 119 ASN A N 1
ATOM 910 C CA . ASN A 1 119 ? 10.261 11.674 -8.347 1.00 96.62 119 ASN A CA 1
ATOM 911 C C . ASN A 1 119 ? 9.951 10.960 -7.019 1.00 96.62 119 ASN A C 1
ATOM 913 O O . ASN A 1 119 ? 9.405 11.575 -6.101 1.00 96.62 119 ASN A O 1
ATOM 917 N N . ALA A 1 120 ? 10.383 9.705 -6.861 1.00 96.69 120 ALA A N 1
ATOM 918 C CA . ALA A 1 120 ? 10.156 8.943 -5.635 1.00 96.69 120 ALA A CA 1
ATOM 919 C C . ALA A 1 120 ? 10.744 9.641 -4.393 1.00 96.69 120 ALA A C 1
ATOM 921 O O . ALA A 1 120 ? 10.100 9.683 -3.346 1.00 96.69 120 ALA A O 1
ATOM 922 N N . GLN A 1 121 ? 11.929 10.248 -4.506 1.00 96.88 121 GLN A N 1
ATOM 923 C CA . GLN A 1 121 ? 12.541 11.042 -3.434 1.00 96.88 121 GLN A CA 1
ATOM 924 C C . GLN A 1 121 ? 11.713 12.280 -3.074 1.00 96.88 121 GLN A C 1
ATOM 926 O O . GLN A 1 121 ? 11.555 12.587 -1.891 1.00 96.88 121 GLN A O 1
ATOM 931 N N . THR A 1 122 ? 11.141 12.961 -4.069 1.00 95.94 122 THR A N 1
ATOM 932 C CA . THR A 1 122 ? 10.227 14.091 -3.845 1.00 95.94 122 THR A CA 1
ATOM 933 C C . THR A 1 122 ? 8.986 13.650 -3.069 1.00 95.94 122 THR A C 1
ATOM 935 O O . THR A 1 122 ? 8.629 14.285 -2.075 1.00 95.94 122 THR A O 1
ATOM 938 N N . VAL A 1 123 ? 8.352 12.542 -3.468 1.00 93.69 123 VAL A N 1
ATOM 939 C CA . VAL A 1 123 ? 7.157 12.022 -2.783 1.00 93.69 123 VAL A CA 1
ATOM 940 C C . VAL A 1 123 ? 7.481 11.592 -1.351 1.00 93.69 123 VAL A C 1
ATOM 942 O O . VAL A 1 123 ? 6.789 11.993 -0.418 1.00 93.69 123 VAL A O 1
ATOM 945 N N . MET A 1 124 ? 8.575 10.852 -1.147 1.00 93.88 124 MET A N 1
ATOM 946 C CA . MET A 1 124 ? 9.006 10.427 0.190 1.00 93.88 124 MET A CA 1
ATOM 947 C C . MET A 1 124 ? 9.362 11.604 1.105 1.00 93.88 124 MET A C 1
ATOM 949 O O . MET A 1 124 ? 9.158 11.515 2.316 1.00 93.88 124 MET A O 1
ATOM 953 N N . SER A 1 125 ? 9.883 12.701 0.549 1.00 93.62 125 SER A N 1
ATOM 954 C CA . SER A 1 125 ? 10.198 13.907 1.325 1.00 93.62 125 SER A CA 1
ATOM 955 C C . SER A 1 125 ? 8.923 14.582 1.829 1.00 93.62 125 SER A C 1
ATOM 957 O O . SER A 1 125 ? 8.822 14.854 3.021 1.00 93.62 125 SER A O 1
ATOM 959 N N . ARG A 1 126 ? 7.908 14.736 0.967 1.00 91.31 126 ARG A N 1
ATOM 960 C CA . ARG A 1 126 ? 6.586 15.257 1.364 1.00 91.31 126 ARG A CA 1
ATOM 961 C C . ARG A 1 126 ? 5.922 14.380 2.422 1.00 91.31 126 ARG A C 1
ATOM 963 O O . ARG A 1 126 ? 5.505 14.879 3.459 1.00 91.31 126 ARG A O 1
ATOM 970 N N . LEU A 1 127 ? 5.924 13.061 2.217 1.00 90.38 127 LEU A N 1
ATOM 971 C CA . LEU A 1 127 ? 5.392 12.125 3.208 1.00 90.38 127 LEU A CA 1
ATOM 972 C C . LEU A 1 127 ? 6.137 12.235 4.548 1.00 90.38 127 LEU A C 1
ATOM 974 O O . LEU A 1 127 ? 5.538 12.142 5.613 1.00 90.38 127 LEU A O 1
ATOM 978 N N . THR A 1 128 ? 7.452 12.461 4.519 1.00 91.19 128 THR A N 1
ATOM 979 C CA . THR A 1 128 ? 8.245 12.660 5.740 1.00 91.19 128 THR A CA 1
ATOM 980 C C . THR A 1 128 ? 7.806 13.907 6.510 1.00 91.19 128 THR A C 1
ATOM 982 O O . THR A 1 128 ? 7.710 13.855 7.738 1.00 91.19 128 THR A O 1
ATOM 985 N N . GLU A 1 129 ? 7.512 15.003 5.808 1.00 90.31 129 GLU A N 1
ATOM 986 C CA . GLU A 1 129 ? 6.992 16.241 6.402 1.00 90.31 129 GLU A CA 1
ATOM 987 C C . GLU A 1 129 ? 5.608 16.026 7.034 1.00 90.31 129 GLU A C 1
ATOM 989 O O . GLU A 1 129 ? 5.378 16.456 8.164 1.00 90.31 129 GLU A O 1
ATOM 994 N N . GLU A 1 130 ? 4.721 15.288 6.362 1.00 86.06 130 GLU A N 1
ATOM 995 C CA . GLU A 1 130 ? 3.372 14.965 6.852 1.00 86.06 130 GLU A CA 1
ATOM 996 C C . GLU A 1 130 ? 3.379 14.027 8.071 1.00 86.06 130 GLU A C 1
ATOM 998 O O . GLU A 1 130 ? 2.550 14.156 8.973 1.00 86.06 130 GLU A O 1
ATOM 1003 N N . VAL A 1 131 ? 4.333 13.093 8.137 1.00 86.06 131 VAL A N 1
ATOM 1004 C CA . VAL A 1 131 ? 4.453 12.125 9.243 1.00 86.06 131 VAL A CA 1
ATOM 1005 C C . VAL A 1 131 ? 5.130 12.724 10.477 1.00 86.06 131 VAL A C 1
ATOM 1007 O O . VAL A 1 131 ? 4.898 12.258 11.596 1.00 86.06 131 VAL A O 1
ATOM 1010 N N . ALA A 1 132 ? 5.955 13.762 10.319 1.00 84.88 132 ALA A N 1
ATOM 1011 C CA . ALA A 1 132 ? 6.676 14.386 11.426 1.00 84.88 132 ALA A CA 1
ATOM 1012 C C . ALA A 1 132 ? 5.788 14.773 12.636 1.00 84.88 132 ALA A C 1
ATOM 1014 O O . ALA A 1 132 ? 6.159 14.384 13.753 1.00 84.88 132 ALA A O 1
ATOM 1015 N N . PRO A 1 133 ? 4.627 15.451 12.468 1.00 81.56 133 PRO A N 1
ATOM 1016 C CA . PRO A 1 133 ? 3.737 15.806 13.581 1.00 81.56 133 PRO A CA 1
ATOM 1017 C C . PRO A 1 133 ? 2.917 14.627 14.131 1.00 81.56 133 PRO A C 1
ATOM 1019 O O . PRO A 1 133 ? 2.337 14.731 15.211 1.00 81.56 133 PRO A O 1
ATOM 1022 N N . LEU A 1 134 ? 2.867 13.496 13.422 1.00 75.56 134 LEU A N 1
ATOM 1023 C CA . LEU A 1 134 ? 1.916 12.417 13.690 1.00 75.56 134 LEU A CA 1
ATOM 1024 C C . LEU A 1 134 ? 2.194 11.693 15.021 1.00 75.56 134 LEU A C 1
ATOM 1026 O O . LEU A 1 134 ? 1.262 11.270 15.694 1.00 75.56 134 LEU A O 1
ATOM 1030 N N . GLU A 1 135 ? 3.457 11.608 15.458 1.00 73.19 135 GLU A N 1
ATOM 1031 C CA . GLU A 1 135 ? 3.805 11.014 16.765 1.00 73.19 135 GLU A CA 1
ATOM 1032 C C . GLU A 1 135 ? 3.224 11.813 17.937 1.00 73.19 135 GLU A C 1
ATOM 1034 O O . GLU A 1 135 ? 2.735 11.203 18.881 1.00 73.19 135 GLU A O 1
ATOM 1039 N N . ALA A 1 136 ? 3.221 13.149 17.866 1.00 72.25 136 ALA A N 1
ATOM 1040 C CA . ALA A 1 136 ? 2.625 13.975 18.914 1.00 72.25 136 ALA A CA 1
ATOM 1041 C C . ALA A 1 136 ? 1.113 13.723 19.010 1.00 72.25 136 ALA A C 1
ATOM 1043 O O . ALA A 1 136 ? 0.618 13.427 20.091 1.00 72.25 136 ALA A O 1
ATOM 1044 N N . GLY A 1 137 ? 0.410 13.694 17.870 1.00 71.44 137 GLY A N 1
ATOM 1045 C CA . GLY A 1 137 ? -1.023 13.376 17.840 1.00 71.44 137 GLY A CA 1
ATOM 1046 C C . GLY A 1 137 ? -1.351 11.971 18.364 1.00 71.44 137 GLY A C 1
ATOM 1047 O O . GLY A 1 137 ? -2.346 11.786 19.060 1.00 71.44 137 GLY A O 1
ATOM 1048 N N . LEU A 1 138 ? -0.495 10.977 18.091 1.00 68.75 138 LEU A N 1
ATOM 1049 C CA . LEU A 1 138 ? -0.645 9.625 18.643 1.00 68.75 138 LEU A CA 1
ATOM 1050 C C . LEU A 1 138 ? -0.388 9.576 20.159 1.00 68.75 138 LEU A C 1
ATOM 1052 O O . LEU A 1 138 ? -1.037 8.811 20.869 1.00 68.75 138 LEU A O 1
ATOM 1056 N N . VAL A 1 139 ? 0.558 10.362 20.675 1.00 70.06 139 VAL A N 1
ATOM 1057 C CA . VAL A 1 139 ? 0.817 10.461 22.121 1.00 70.06 139 VAL A CA 1
ATOM 1058 C C . VAL A 1 139 ? -0.336 11.158 22.829 1.00 70.06 139 VAL A C 1
ATOM 1060 O O . VAL A 1 139 ? -0.780 10.668 23.864 1.00 70.06 139 VAL A O 1
ATOM 1063 N N . ASP A 1 140 ? -0.860 12.238 22.259 1.00 71.75 140 ASP A N 1
ATOM 1064 C CA . ASP A 1 140 ? -1.995 12.964 22.824 1.00 71.75 140 ASP A CA 1
ATOM 1065 C C . ASP A 1 140 ? -3.231 12.057 22.898 1.00 71.75 140 ASP A C 1
ATOM 1067 O O . ASP A 1 140 ? -3.831 11.926 23.964 1.00 71.75 140 ASP A O 1
ATOM 1071 N N . ALA A 1 141 ? -3.523 11.293 21.839 1.00 68.44 141 ALA A N 1
ATOM 1072 C CA . ALA A 1 141 ? -4.602 10.299 21.846 1.00 68.44 141 ALA A CA 1
ATOM 1073 C C . ALA A 1 141 ? -4.410 9.178 22.896 1.00 68.44 141 ALA A C 1
ATOM 1075 O O . ALA A 1 141 ? -5.388 8.571 23.334 1.00 68.44 141 ALA A O 1
ATOM 1076 N N . ALA A 1 142 ? -3.173 8.899 23.340 1.00 68.44 142 ALA A N 1
ATOM 1077 C CA . ALA A 1 142 ? -2.899 7.952 24.434 1.00 68.44 142 ALA A CA 1
ATOM 1078 C C . ALA A 1 142 ? -3.495 8.424 25.755 1.00 68.44 142 ALA A C 1
ATOM 1080 O O . ALA A 1 142 ? -3.897 7.609 26.586 1.00 68.44 142 ALA A O 1
ATOM 1081 N N . THR A 1 143 ? -3.468 9.741 25.970 1.00 74.06 143 THR A N 1
ATOM 1082 C CA . THR A 1 143 ? -3.791 10.352 27.261 1.00 74.06 143 THR A CA 1
ATOM 1083 C C . THR A 1 143 ? -5.274 10.225 27.608 1.00 74.06 143 THR A C 1
ATOM 1085 O O . THR A 1 143 ? -5.623 10.208 28.788 1.00 74.06 143 THR A O 1
ATOM 1088 N N . ASP A 1 144 ? -6.128 9.999 26.604 1.00 77.69 144 ASP A N 1
ATOM 1089 C CA . ASP A 1 144 ? -7.566 9.757 26.764 1.00 77.69 144 ASP A CA 1
ATOM 1090 C C . ASP A 1 144 ? -7.899 8.370 27.348 1.00 77.69 144 ASP A C 1
ATOM 1092 O O . ASP A 1 144 ? -9.030 8.108 27.793 1.00 77.69 144 ASP A O 1
ATOM 1096 N N . PHE A 1 145 ? -6.920 7.461 27.385 1.00 78.31 145 PHE A N 1
ATOM 1097 C CA . PHE A 1 145 ? -7.063 6.126 27.955 1.00 78.31 145 PHE A CA 1
ATOM 1098 C C . PHE A 1 145 ? -6.407 6.038 29.335 1.00 78.31 145 PHE A C 1
ATOM 1100 O O . PHE A 1 145 ? -5.243 6.376 29.543 1.00 78.31 145 PHE A O 1
ATOM 1107 N N . SER A 1 146 ? -7.148 5.500 30.301 1.00 83.19 146 SER A N 1
ATOM 1108 C CA . SER A 1 146 ? -6.587 5.154 31.607 1.00 83.19 146 SER A CA 1
ATOM 1109 C C . SER A 1 146 ? -5.600 3.986 31.497 1.00 83.19 146 SER A C 1
ATOM 1111 O O . SER A 1 146 ? -5.680 3.165 30.586 1.00 83.19 146 SER A O 1
ATOM 1113 N N . GLN A 1 147 ? -4.710 3.826 32.480 1.00 79.06 147 GLN A N 1
ATOM 1114 C CA . GLN A 1 147 ? -3.761 2.700 32.516 1.00 79.06 147 GLN A CA 1
ATOM 1115 C C . GLN A 1 147 ? -4.441 1.320 32.510 1.00 79.06 147 GLN A C 1
ATOM 1117 O O . GLN A 1 147 ? -3.905 0.362 31.950 1.00 79.06 147 GLN A O 1
ATOM 1122 N N . ALA A 1 148 ? -5.636 1.213 33.098 1.00 82.38 148 ALA A N 1
ATOM 1123 C CA . ALA A 1 148 ? -6.435 -0.006 33.042 1.00 82.38 148 ALA A CA 1
ATOM 1124 C C . ALA A 1 148 ? -6.922 -0.287 31.612 1.00 82.38 148 ALA A C 1
ATOM 1126 O O . ALA A 1 148 ? -6.803 -1.412 31.137 1.00 82.38 148 ALA A O 1
ATOM 1127 N N . GLU A 1 149 ? -7.402 0.737 30.905 1.00 80.06 149 GLU A N 1
ATOM 1128 C CA . GLU A 1 149 ? -7.840 0.628 29.510 1.00 80.06 149 GLU A CA 1
ATOM 1129 C C . GLU A 1 149 ? -6.658 0.341 28.575 1.00 80.06 149 GLU A C 1
ATOM 1131 O O . GLU A 1 149 ? -6.744 -0.572 27.760 1.00 80.06 149 GLU A O 1
ATOM 1136 N N . LEU A 1 150 ? -5.520 1.022 28.749 1.00 75.75 150 LEU A N 1
ATOM 1137 C CA . LEU A 1 150 ? -4.276 0.729 28.026 1.00 75.75 150 LEU A CA 1
ATOM 1138 C C . LEU A 1 150 ? -3.804 -0.709 28.284 1.00 75.75 150 LEU A C 1
ATOM 1140 O O . LEU A 1 150 ? -3.319 -1.371 27.371 1.00 75.75 150 LEU A O 1
ATOM 1144 N N . THR A 1 151 ? -3.986 -1.229 29.502 1.00 75.69 151 THR A N 1
ATOM 1145 C CA . THR A 1 151 ? -3.675 -2.629 29.828 1.00 75.69 151 THR A CA 1
ATOM 1146 C C . THR A 1 151 ? -4.636 -3.603 29.145 1.00 75.69 151 THR A C 1
ATOM 1148 O O . THR A 1 151 ? -4.167 -4.594 28.596 1.00 75.69 151 THR A O 1
ATOM 1151 N N . GLN A 1 152 ? -5.943 -3.320 29.123 1.00 75.19 152 GLN A N 1
ATOM 1152 C CA . GLN A 1 152 ? -6.938 -4.124 28.392 1.00 75.19 152 GLN A CA 1
ATOM 1153 C C . GLN A 1 152 ? -6.649 -4.144 26.885 1.00 75.19 152 GLN A C 1
ATOM 1155 O O . GLN A 1 152 ? -6.707 -5.194 26.247 1.00 75.19 152 GLN A O 1
ATOM 1160 N N . ILE A 1 153 ? -6.288 -2.986 26.325 1.00 69.06 153 ILE A N 1
ATOM 1161 C CA . ILE A 1 153 ? -5.856 -2.830 24.932 1.00 69.06 153 ILE A CA 1
ATOM 1162 C C . ILE A 1 153 ? -4.595 -3.666 24.685 1.00 69.06 153 ILE A C 1
ATOM 1164 O O . ILE A 1 153 ? -4.553 -4.466 23.750 1.00 69.06 153 ILE A O 1
ATOM 1168 N N . ARG A 1 154 ? -3.603 -3.549 25.575 1.00 68.12 154 ARG A N 1
ATOM 1169 C CA . ARG A 1 154 ? -2.331 -4.270 25.516 1.00 68.12 154 ARG A CA 1
ATOM 1170 C C . ARG A 1 154 ? -2.494 -5.785 25.538 1.00 68.12 154 ARG A C 1
ATOM 1172 O O . ARG A 1 154 ? -1.806 -6.489 24.813 1.00 68.12 154 ARG A O 1
ATOM 1179 N N . THR A 1 155 ? -3.352 -6.320 26.388 1.00 68.75 155 THR A N 1
ATOM 1180 C CA . THR A 1 155 ? -3.501 -7.775 26.521 1.00 68.75 155 THR A CA 1
ATOM 1181 C C . THR A 1 155 ? -4.543 -8.349 25.568 1.00 68.75 155 THR A C 1
ATOM 1183 O O . THR A 1 155 ? -4.650 -9.568 25.461 1.00 68.75 155 THR A O 1
ATOM 1186 N N . THR A 1 156 ? -5.325 -7.486 24.904 1.00 65.75 156 THR A N 1
ATOM 1187 C CA . THR A 1 156 ? -6.510 -7.865 24.116 1.00 65.75 156 THR A CA 1
ATOM 1188 C C . THR A 1 156 ? -7.494 -8.729 24.925 1.00 65.75 156 THR A C 1
ATOM 1190 O O . THR A 1 156 ? -8.288 -9.488 24.374 1.00 65.75 156 THR A O 1
ATOM 1193 N N . ALA A 1 157 ? -7.450 -8.621 26.255 1.00 67.56 157 ALA A N 1
ATOM 1194 C CA . ALA A 1 157 ? -8.201 -9.446 27.187 1.00 67.56 157 ALA A CA 1
ATOM 1195 C C . ALA A 1 157 ? -8.979 -8.554 28.155 1.00 67.56 157 ALA A C 1
ATOM 1197 O O . ALA A 1 157 ? -8.467 -7.546 28.642 1.00 67.56 157 ALA A O 1
ATOM 1198 N N . GLY A 1 158 ? -10.230 -8.930 28.435 1.00 72.50 158 GLY A N 1
ATOM 1199 C CA . GLY A 1 158 ? -11.086 -8.171 29.348 1.00 72.50 158 GLY A CA 1
ATOM 1200 C C . GLY A 1 158 ? -11.410 -6.753 28.862 1.00 72.50 158 GLY A C 1
ATOM 1201 O O . GLY A 1 158 ? -11.573 -5.863 29.691 1.00 72.50 158 GLY A O 1
ATOM 1202 N N . ILE A 1 159 ? -11.482 -6.533 27.540 1.00 72.50 159 ILE A N 1
ATOM 1203 C CA . ILE A 1 159 ? -11.862 -5.237 26.956 1.00 72.50 159 ILE A CA 1
ATOM 1204 C C . ILE A 1 159 ? -13.301 -4.912 27.362 1.00 72.50 159 ILE A C 1
ATOM 1206 O O . ILE A 1 159 ? -14.246 -5.568 26.919 1.00 72.50 159 ILE A O 1
ATOM 1210 N N . THR A 1 160 ? -13.453 -3.883 28.190 1.00 80.69 160 THR A N 1
ATOM 1211 C CA . THR A 1 160 ? -14.763 -3.411 28.650 1.00 80.69 160 THR A CA 1
ATOM 1212 C C . THR A 1 160 ? -15.519 -2.652 27.556 1.00 80.69 160 THR A C 1
ATOM 1214 O O . THR A 1 160 ? -14.922 -2.128 26.609 1.00 80.69 160 THR A O 1
ATOM 1217 N N . ASP A 1 161 ? -16.839 -2.519 27.707 1.00 77.50 161 ASP A N 1
ATOM 1218 C CA . ASP A 1 161 ? -17.666 -1.715 26.794 1.00 77.50 161 ASP A CA 1
ATOM 1219 C C . ASP A 1 161 ? -17.260 -0.235 26.779 1.00 77.50 161 ASP A C 1
ATOM 1221 O O . ASP A 1 161 ? -17.351 0.418 25.738 1.00 77.50 161 ASP A O 1
ATOM 1225 N N . SER A 1 162 ? -16.737 0.282 27.897 1.00 81.12 162 SER A N 1
ATOM 1226 C CA . SER A 1 162 ? -16.160 1.631 27.981 1.00 81.12 162 SER A CA 1
ATOM 1227 C C . SER A 1 162 ? -14.956 1.776 27.050 1.00 81.12 162 SER A C 1
ATOM 1229 O O . SER A 1 162 ? -14.930 2.660 26.194 1.00 81.12 162 SER A O 1
ATOM 1231 N N . THR A 1 163 ? -13.986 0.863 27.149 1.00 74.94 163 THR A N 1
ATOM 1232 C CA . THR A 1 163 ? -12.789 0.859 26.294 1.00 74.94 163 THR A CA 1
ATOM 1233 C C . THR A 1 163 ? -13.155 0.700 24.823 1.00 74.94 163 THR A C 1
ATOM 1235 O O . THR A 1 163 ? -12.633 1.420 23.975 1.00 74.94 163 THR A O 1
ATOM 1238 N N . ARG A 1 164 ? -14.106 -0.191 24.514 1.00 72.81 164 ARG A N 1
ATOM 1239 C CA . ARG A 1 164 ? -14.637 -0.367 23.156 1.00 72.81 164 ARG A CA 1
ATOM 1240 C C . ARG A 1 164 ? -15.274 0.920 22.629 1.00 72.81 164 ARG A C 1
ATOM 1242 O O . ARG A 1 164 ? -15.026 1.300 21.488 1.00 72.81 164 ARG A O 1
ATOM 1249 N N . SER A 1 165 ? -16.066 1.600 23.455 1.00 79.00 165 SER A N 1
ATOM 1250 C CA . SER A 1 165 ? -16.738 2.848 23.083 1.00 79.00 165 SER A CA 1
ATOM 1251 C C . SER A 1 165 ? -15.744 3.981 22.835 1.00 79.00 165 SER A C 1
ATOM 1253 O O . SER A 1 165 ? -15.894 4.692 21.845 1.00 79.00 165 SER A O 1
ATOM 1255 N N . LYS A 1 166 ? -14.690 4.107 23.656 1.00 80.75 166 LYS A N 1
ATOM 1256 C CA . LYS A 1 166 ? -13.599 5.068 23.424 1.00 80.75 166 LYS A CA 1
ATOM 1257 C C . LYS A 1 166 ? -12.835 4.781 22.134 1.00 80.75 166 LYS A C 1
ATOM 1259 O O . LYS A 1 166 ? -12.620 5.697 21.352 1.00 80.75 166 LYS A O 1
ATOM 1264 N N . LEU A 1 167 ? -12.488 3.519 21.867 1.00 72.69 167 LEU A N 1
ATOM 1265 C CA . LEU A 1 167 ? -11.824 3.125 20.617 1.00 72.69 167 LEU A CA 1
ATOM 1266 C C . LEU A 1 167 ? -12.677 3.463 19.389 1.00 72.69 167 LEU A C 1
ATOM 1268 O O . LEU A 1 167 ? -12.169 4.005 18.411 1.00 72.69 167 LEU A O 1
ATOM 1272 N N . LEU A 1 168 ? -13.983 3.187 19.445 1.00 74.75 168 LEU A N 1
ATOM 1273 C CA . LEU A 1 168 ? -14.915 3.559 18.379 1.00 74.75 168 LEU A CA 1
ATOM 1274 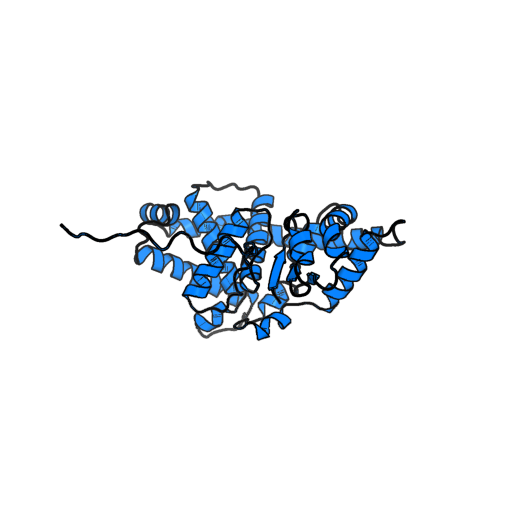C C . LEU A 1 168 ? -15.079 5.079 18.255 1.00 74.75 168 LEU A C 1
ATOM 1276 O O . LEU A 1 168 ? -15.240 5.573 17.142 1.00 74.75 168 LEU A O 1
ATOM 1280 N N . GLY A 1 169 ? -15.051 5.811 19.370 1.00 78.25 169 GLY A N 1
ATOM 1281 C CA . GLY A 1 169 ? -15.054 7.274 19.395 1.00 78.25 169 GLY A CA 1
ATOM 1282 C C . GLY A 1 169 ? -13.831 7.848 18.686 1.00 78.25 169 GLY A C 1
ATOM 1283 O O . GLY A 1 169 ? -13.988 8.592 17.722 1.00 78.25 169 GLY A O 1
ATOM 1284 N N . LEU A 1 170 ? -12.635 7.399 19.076 1.00 76.88 170 LEU A N 1
ATOM 1285 C CA . LEU A 1 170 ? -11.374 7.811 18.465 1.00 76.88 170 LEU A CA 1
ATOM 1286 C C . LEU A 1 170 ? -11.323 7.446 16.978 1.00 76.88 170 LEU A C 1
ATOM 1288 O O . LEU A 1 170 ? -10.926 8.267 16.156 1.00 76.88 170 LEU A O 1
ATOM 1292 N N . LEU A 1 171 ? -11.780 6.245 16.602 1.00 75.69 171 LEU A N 1
ATOM 1293 C CA . LEU A 1 171 ? -11.877 5.848 15.197 1.00 75.69 171 LEU A CA 1
ATOM 1294 C C . LEU A 1 171 ? -12.798 6.794 14.419 1.00 75.69 171 LEU A C 1
ATOM 1296 O O . LEU A 1 171 ? -12.434 7.231 13.335 1.00 75.69 171 LEU A O 1
ATOM 1300 N N . LYS A 1 172 ? -13.975 7.134 14.958 1.00 73.62 172 LYS A N 1
ATOM 1301 C CA . LYS A 1 172 ? -14.921 8.053 14.304 1.00 73.62 172 LYS A CA 1
ATOM 1302 C C . LYS A 1 172 ? -14.353 9.461 14.159 1.00 73.62 172 LYS A C 1
ATOM 1304 O O . LYS A 1 172 ? -14.529 10.060 13.105 1.00 73.62 172 LYS A O 1
ATOM 1309 N N . GLU A 1 173 ? -13.685 9.974 15.183 1.00 72.94 173 GLU A N 1
ATOM 1310 C CA . GLU A 1 173 ? -13.109 11.320 15.181 1.00 72.94 173 GLU A CA 1
ATOM 1311 C C . GLU A 1 173 ? -11.925 11.437 14.214 1.00 72.94 173 GLU A C 1
ATOM 1313 O O . GLU A 1 173 ? -11.898 12.330 13.363 1.00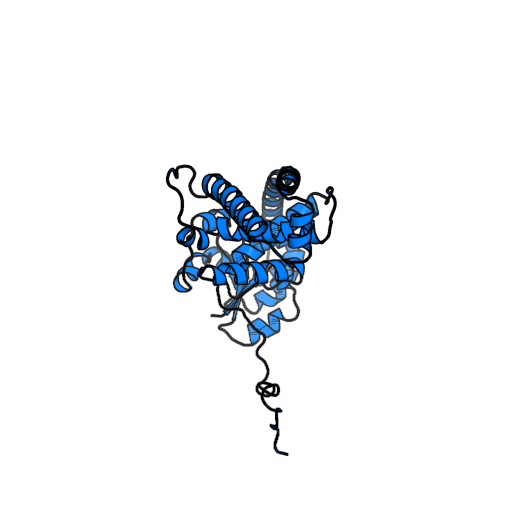 72.94 173 GLU A O 1
ATOM 1318 N N . THR A 1 174 ? -10.989 10.487 14.283 1.00 70.25 174 THR A N 1
ATOM 1319 C CA . THR A 1 174 ? -9.813 10.447 13.399 1.00 70.25 174 THR A CA 1
ATOM 1320 C C . THR A 1 174 ? -10.209 10.180 11.950 1.00 70.25 174 THR A C 1
ATOM 1322 O O . THR A 1 174 ? -9.737 10.871 11.050 1.00 70.25 174 THR A O 1
ATOM 1325 N N . THR A 1 175 ? -11.138 9.247 11.714 1.00 70.88 175 THR A N 1
ATOM 1326 C CA . THR A 1 175 ? -11.658 8.969 10.370 1.00 70.88 175 THR A CA 1
ATOM 1327 C C . THR A 1 175 ? -12.466 10.144 9.833 1.00 70.88 175 THR A C 1
ATOM 1329 O O . THR A 1 175 ? -12.286 10.525 8.685 1.00 70.88 175 THR A O 1
ATOM 1332 N N . GLY A 1 176 ? -13.345 10.744 10.640 1.00 68.12 176 GLY A N 1
ATOM 1333 C CA . GLY A 1 176 ? -14.171 11.875 10.219 1.00 68.12 176 GLY A CA 1
ATOM 1334 C C . GLY A 1 176 ? -13.322 13.075 9.809 1.00 68.12 176 GLY A C 1
ATOM 1335 O O . GLY A 1 176 ? -13.521 13.627 8.730 1.00 68.12 176 GLY A O 1
ATOM 1336 N N . SER A 1 177 ? -12.318 13.415 10.620 1.00 68.44 177 SER A N 1
ATOM 1337 C CA . SER A 1 177 ? -11.368 14.488 10.311 1.00 68.44 177 SER A CA 1
ATOM 1338 C C . SER A 1 177 ? -10.554 14.181 9.053 1.00 68.44 177 SER A C 1
ATOM 1340 O O . SER A 1 177 ? -10.376 15.056 8.209 1.00 68.44 177 SER A O 1
ATOM 1342 N N . PHE A 1 178 ? -10.111 12.932 8.879 1.00 73.06 178 PHE A N 1
ATOM 1343 C CA . PHE A 1 178 ? -9.354 12.520 7.699 1.00 73.06 178 PHE A CA 1
ATOM 1344 C C . PHE A 1 178 ? -10.206 12.526 6.417 1.00 73.06 178 PHE A C 1
ATOM 1346 O O . PHE A 1 178 ? -9.740 13.019 5.392 1.00 73.06 178 PHE A O 1
ATOM 1353 N N . ILE A 1 179 ? -11.457 12.052 6.470 1.00 71.25 179 ILE A N 1
ATOM 1354 C CA . ILE A 1 179 ? -12.414 12.106 5.350 1.00 71.25 179 ILE A CA 1
ATOM 1355 C C . ILE A 1 179 ? -12.703 13.560 4.965 1.00 71.25 179 ILE A C 1
ATOM 1357 O O . ILE A 1 179 ? -12.657 13.898 3.784 1.00 71.25 179 ILE A O 1
ATOM 1361 N N . LEU A 1 180 ? -12.971 14.435 5.938 1.00 69.12 180 LEU A N 1
ATOM 1362 C CA . LEU A 1 180 ? -13.226 15.851 5.667 1.00 69.12 180 LEU A CA 1
ATOM 1363 C C . LEU A 1 180 ? -11.994 16.543 5.075 1.00 69.12 180 LEU A C 1
ATOM 1365 O O . LEU A 1 180 ? -12.125 17.327 4.144 1.00 69.12 180 LEU A O 1
ATOM 1369 N N . ALA A 1 181 ? -10.796 16.239 5.571 1.00 67.50 181 ALA A N 1
ATOM 1370 C CA . ALA A 1 181 ? -9.573 16.856 5.071 1.00 67.50 181 ALA A CA 1
ATOM 1371 C C . ALA A 1 181 ? -9.169 16.363 3.669 1.00 67.50 181 ALA A C 1
ATOM 1373 O O . ALA A 1 181 ? -8.600 17.142 2.909 1.00 67.50 181 ALA A O 1
ATOM 1374 N N . ASN A 1 182 ? -9.454 15.100 3.322 1.00 68.69 182 ASN A N 1
ATOM 1375 C CA . ASN A 1 182 ? -8.836 14.448 2.157 1.00 68.69 182 ASN A CA 1
ATOM 1376 C C . ASN A 1 182 ? -9.811 13.883 1.111 1.00 68.69 182 ASN A C 1
ATOM 1378 O O . ASN A 1 182 ? -9.374 13.578 0.007 1.00 68.69 182 ASN A O 1
ATOM 1382 N N . GLN A 1 183 ? -11.100 13.712 1.421 1.00 70.38 183 GLN A N 1
ATOM 1383 C CA . GLN A 1 183 ? -12.078 13.115 0.495 1.00 70.38 183 GLN A CA 1
ATOM 1384 C C . GLN A 1 183 ? -13.248 14.052 0.193 1.00 70.38 183 GLN A C 1
ATOM 1386 O O . GLN A 1 183 ? -13.583 14.272 -0.967 1.00 70.38 183 GLN A O 1
ATOM 1391 N N . GLU A 1 184 ? -13.870 14.631 1.222 1.00 69.19 184 GLU A N 1
ATOM 1392 C CA . GLU A 1 184 ? -15.075 15.452 1.063 1.00 69.19 184 GLU A CA 1
ATOM 1393 C C . GLU A 1 184 ? -15.000 16.765 1.872 1.00 69.19 184 GLU A C 1
ATOM 1395 O O . GLU A 1 184 ? -15.764 16.947 2.826 1.00 69.19 184 GLU A O 1
ATOM 1400 N N . PRO A 1 185 ? -14.149 17.737 1.477 1.00 60.94 185 PRO A N 1
ATOM 1401 C CA . PRO A 1 185 ? -13.933 18.996 2.211 1.00 60.94 185 PRO A CA 1
ATOM 1402 C C . PRO A 1 185 ? -15.147 19.936 2.317 1.00 60.94 185 PRO A C 1
ATOM 1404 O O . PRO A 1 185 ? -15.055 21.010 2.907 1.00 60.94 185 PRO A O 1
ATOM 1407 N N . GLY A 1 186 ? -16.308 19.541 1.793 1.00 63.94 186 GLY A N 1
ATOM 1408 C CA . GLY A 1 186 ? -17.570 20.275 1.908 1.00 63.94 186 GLY A CA 1
ATOM 1409 C C . GLY A 1 186 ? -18.703 19.509 2.593 1.00 63.94 186 GLY A C 1
ATOM 1410 O O . GLY A 1 186 ? -19.807 20.054 2.693 1.00 63.94 186 GLY A O 1
ATOM 1411 N N . ARG A 1 187 ? -18.484 18.265 3.044 1.00 71.19 187 ARG A N 1
ATOM 1412 C CA . ARG A 1 187 ? -19.546 17.464 3.666 1.00 71.19 187 ARG A CA 1
ATOM 1413 C C . ARG A 1 187 ? -19.998 18.117 4.972 1.00 71.19 187 ARG A C 1
ATOM 1415 O O . ARG A 1 187 ? -19.208 18.342 5.883 1.00 71.19 187 ARG A O 1
ATOM 1422 N N . ARG A 1 188 ? -21.302 18.383 5.070 1.00 68.88 188 ARG A N 1
ATOM 1423 C CA . ARG A 1 188 ? -21.950 18.918 6.282 1.00 68.88 188 ARG A CA 1
ATOM 1424 C C . ARG A 1 188 ? -22.759 17.871 7.041 1.00 68.88 188 ARG A C 1
ATOM 1426 O O . ARG A 1 188 ? -23.059 18.067 8.213 1.00 68.88 188 ARG A O 1
ATOM 1433 N N . GLU A 1 189 ? -23.110 16.772 6.378 1.00 69.62 189 GLU A N 1
ATOM 1434 C CA . GLU A 1 189 ? -23.938 15.713 6.948 1.00 69.62 189 GLU A CA 1
ATOM 1435 C C . GLU A 1 189 ? -23.093 14.532 7.449 1.00 69.62 189 GLU A C 1
ATOM 1437 O O . GLU A 1 189 ? -22.153 14.110 6.761 1.00 69.62 189 GLU A O 1
ATOM 1442 N N . PRO A 1 190 ? -23.430 13.946 8.613 1.00 70.00 190 PRO A N 1
ATOM 1443 C CA . PRO A 1 190 ? -22.743 12.766 9.127 1.00 70.00 190 PRO A CA 1
ATOM 1444 C C . PRO A 1 190 ? -22.749 11.612 8.118 1.00 70.00 190 PRO A C 1
ATOM 1446 O O . PRO A 1 190 ? -23.748 11.354 7.449 1.00 70.00 190 PRO A O 1
ATOM 1449 N N . MET A 1 191 ? -21.634 10.890 8.014 1.00 79.06 191 MET A N 1
ATOM 1450 C CA . MET A 1 191 ? -21.554 9.681 7.195 1.00 79.06 191 MET A CA 1
ATOM 1451 C C . MET A 1 191 ? -22.037 8.472 7.986 1.00 79.06 191 MET A C 1
ATOM 1453 O O . MET A 1 191 ? -21.627 8.262 9.130 1.00 79.06 191 MET A O 1
ATOM 1457 N N . LEU A 1 192 ? -22.898 7.656 7.375 1.00 81.81 192 LEU A N 1
ATOM 1458 C CA . LEU A 1 192 ? -23.264 6.375 7.962 1.00 81.81 192 LEU A CA 1
ATOM 1459 C C . LEU A 1 192 ? -22.039 5.462 7.979 1.00 81.81 192 LEU A C 1
ATOM 1461 O O . LEU A 1 192 ? -21.300 5.379 7.000 1.00 81.81 192 LEU A O 1
ATOM 1465 N N . LEU A 1 193 ? -21.865 4.718 9.074 1.00 78.88 193 LEU A N 1
ATOM 1466 C CA . LEU A 1 193 ? -20.748 3.781 9.223 1.00 78.88 193 LEU A CA 1
ATOM 1467 C C . LEU A 1 193 ? -20.670 2.798 8.045 1.00 78.88 193 LEU A C 1
ATOM 1469 O O . LEU A 1 193 ? -19.587 2.555 7.528 1.00 78.88 193 LEU A O 1
ATOM 1473 N N . ARG A 1 194 ? -21.822 2.293 7.582 1.00 82.06 194 ARG A N 1
ATOM 1474 C CA . ARG A 1 194 ? -21.918 1.400 6.419 1.00 82.06 194 ARG A CA 1
ATOM 1475 C C . ARG A 1 194 ? -21.240 1.977 5.179 1.00 82.06 194 ARG A C 1
ATOM 1477 O O . ARG A 1 194 ? -20.527 1.253 4.494 1.00 82.06 194 ARG A O 1
ATOM 1484 N N . ASP A 1 195 ? -21.459 3.258 4.915 1.00 82.44 195 ASP A N 1
ATOM 1485 C CA . ASP A 1 195 ? -20.963 3.910 3.707 1.00 82.44 195 ASP A CA 1
ATOM 1486 C C . ASP A 1 195 ? -19.478 4.283 3.865 1.00 82.44 195 ASP A C 1
ATOM 1488 O O . ASP A 1 195 ? -18.719 4.191 2.905 1.00 82.44 195 ASP A O 1
ATOM 1492 N N . ALA A 1 196 ? -19.042 4.600 5.092 1.00 85.81 196 ALA A N 1
ATOM 1493 C CA . ALA A 1 196 ? -17.643 4.888 5.407 1.00 85.81 196 ALA A CA 1
ATOM 1494 C C . ALA A 1 196 ? -16.728 3.668 5.232 1.00 85.81 196 ALA A C 1
ATOM 1496 O O . ALA A 1 196 ? -15.594 3.805 4.788 1.00 85.81 196 ALA A O 1
ATOM 1497 N N . MET A 1 197 ? -17.207 2.462 5.547 1.00 88.88 197 MET A N 1
ATOM 1498 C CA . MET A 1 197 ? -16.389 1.242 5.506 1.00 88.88 197 MET A CA 1
ATOM 1499 C C . MET A 1 197 ? -15.870 0.863 4.112 1.00 88.88 197 MET A C 1
ATOM 1501 O O . MET A 1 197 ? -14.902 0.105 4.005 1.00 88.88 197 MET A O 1
ATOM 1505 N N . GLY A 1 198 ? -16.499 1.343 3.039 1.00 91.25 198 GLY A N 1
ATOM 1506 C CA . GLY A 1 198 ? -15.996 1.139 1.680 1.00 91.25 198 GLY A CA 1
ATOM 1507 C C . GLY A 1 198 ? -14.894 2.123 1.275 1.00 91.25 198 GLY A C 1
ATOM 1508 O O . GLY A 1 198 ? -14.225 1.898 0.270 1.00 91.25 198 GLY A O 1
ATOM 1509 N N . LEU A 1 199 ? -14.660 3.169 2.070 1.00 92.12 199 LEU A N 1
ATOM 1510 C CA . LEU A 1 199 ? -13.668 4.203 1.797 1.00 92.12 199 LEU A CA 1
ATOM 1511 C C . LEU A 1 199 ? -12.282 3.786 2.291 1.00 92.12 199 LEU A C 1
ATOM 1513 O O . LEU A 1 199 ? -12.124 3.235 3.387 1.00 92.12 199 LEU A O 1
ATOM 1517 N N . PHE A 1 200 ? -11.254 4.126 1.513 1.00 92.75 200 PHE A N 1
ATOM 1518 C CA . PHE A 1 200 ? -9.863 3.923 1.919 1.00 92.75 200 PHE A CA 1
ATOM 1519 C C . PHE A 1 200 ? -9.535 4.648 3.230 1.00 92.75 200 PHE A C 1
ATOM 1521 O O . PHE A 1 200 ? -8.946 4.041 4.119 1.00 92.75 200 PHE A O 1
ATOM 1528 N N . ALA A 1 201 ? -9.994 5.893 3.388 1.00 88.88 201 ALA A N 1
ATOM 1529 C CA . AL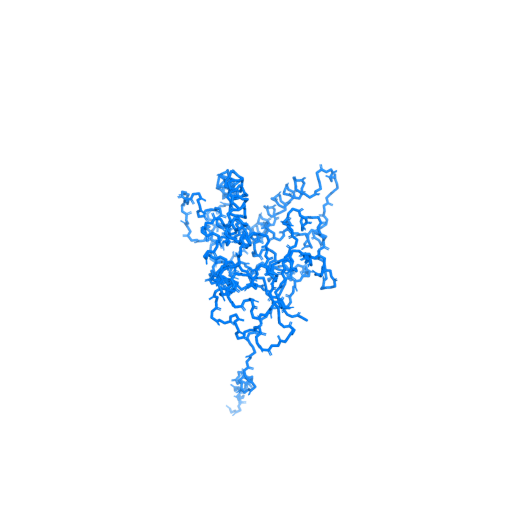A A 1 201 ? -9.840 6.689 4.605 1.00 88.88 201 ALA A CA 1
ATOM 1530 C C . ALA A 1 201 ? -10.221 5.930 5.883 1.00 88.88 201 ALA A C 1
ATOM 1532 O O . ALA A 1 201 ? -9.430 5.847 6.819 1.00 88.88 201 ALA A O 1
ATOM 1533 N N . PHE A 1 202 ? -11.405 5.315 5.901 1.00 88.81 202 PHE A N 1
ATOM 1534 C CA . PHE A 1 202 ? -11.879 4.552 7.054 1.00 88.81 202 PHE A CA 1
ATOM 1535 C C . PHE A 1 202 ? -10.989 3.342 7.346 1.00 88.81 202 PHE A C 1
ATOM 1537 O O . PHE A 1 202 ? -10.632 3.077 8.495 1.00 88.81 202 PHE A O 1
ATOM 1544 N N . ARG A 1 203 ? -10.602 2.605 6.301 1.00 93.50 203 ARG A N 1
ATOM 1545 C CA . ARG A 1 203 ? -9.741 1.419 6.424 1.00 93.50 203 ARG A CA 1
ATOM 1546 C C . ARG A 1 203 ? -8.342 1.790 6.900 1.00 93.50 203 ARG A C 1
ATOM 1548 O O . ARG A 1 203 ? -7.787 1.091 7.742 1.00 93.50 203 ARG A O 1
ATOM 1555 N N . TYR A 1 204 ? -7.808 2.906 6.416 1.00 92.75 204 TYR A N 1
ATOM 1556 C CA . TYR A 1 204 ? -6.527 3.450 6.843 1.00 92.75 204 TYR A CA 1
ATOM 1557 C C . TYR A 1 204 ? -6.555 3.896 8.305 1.00 92.75 204 TYR A C 1
ATOM 1559 O O . TYR A 1 204 ? -5.707 3.458 9.080 1.00 92.75 204 TYR A O 1
ATOM 1567 N N . SER A 1 205 ? -7.561 4.667 8.722 1.00 87.94 205 SER A N 1
ATOM 1568 C CA . SER A 1 205 ? -7.731 5.057 10.127 1.00 87.94 205 SER A CA 1
ATOM 1569 C C . SER A 1 205 ? -7.867 3.843 11.050 1.00 87.94 205 SER A C 1
ATOM 1571 O O . SER A 1 205 ? -7.284 3.829 12.133 1.00 87.94 205 SER A O 1
ATOM 1573 N N . LEU A 1 206 ? -8.557 2.785 10.609 1.00 88.44 206 LEU A N 1
ATOM 1574 C CA . LEU A 1 206 ? -8.616 1.522 11.343 1.00 88.44 206 LEU A CA 1
ATOM 1575 C C . LEU A 1 206 ? -7.236 0.858 11.461 1.00 88.44 206 LEU A C 1
ATOM 1577 O O . LEU A 1 206 ? -6.857 0.448 12.556 1.00 88.44 206 LEU A O 1
ATOM 1581 N N . CYS A 1 207 ? -6.471 0.759 10.371 1.00 92.19 207 CYS A N 1
ATOM 1582 C CA . CYS A 1 207 ? -5.114 0.207 10.406 1.00 92.19 207 CYS A CA 1
ATOM 1583 C C . CYS A 1 207 ? -4.188 1.019 11.323 1.00 92.19 207 CYS A C 1
ATOM 1585 O O . CYS A 1 207 ? -3.480 0.428 12.135 1.00 92.19 207 CYS A O 1
ATOM 1587 N N . MET A 1 208 ? -4.255 2.352 11.270 1.00 87.12 208 MET A N 1
ATOM 1588 C CA . MET A 1 208 ? -3.507 3.237 12.167 1.00 87.12 208 MET A CA 1
ATOM 1589 C C . MET A 1 208 ? -3.898 3.042 13.633 1.00 87.12 208 MET A C 1
ATOM 1591 O O . MET A 1 208 ? -3.020 2.970 14.490 1.00 87.12 208 MET A O 1
ATOM 1595 N N . LEU A 1 209 ? -5.192 2.895 13.932 1.00 83.00 209 LEU A N 1
ATOM 1596 C CA . LEU A 1 209 ? -5.659 2.607 15.288 1.00 83.00 209 LEU A CA 1
ATOM 1597 C C . LEU A 1 209 ? -5.135 1.255 15.788 1.00 83.00 209 LEU A C 1
ATOM 1599 O O . LEU A 1 209 ? -4.648 1.163 16.910 1.00 83.00 209 LEU A O 1
ATOM 1603 N N . LEU A 1 210 ? -5.192 0.210 14.958 1.00 84.44 210 LEU A N 1
ATOM 1604 C CA . LEU A 1 210 ? -4.680 -1.118 15.311 1.00 84.44 210 LEU A CA 1
ATOM 1605 C C . LEU A 1 210 ? -3.158 -1.112 15.509 1.00 84.44 210 LEU A C 1
ATOM 1607 O O . LEU A 1 210 ? -2.663 -1.689 16.476 1.00 84.44 210 LEU A O 1
ATOM 1611 N N . TYR A 1 211 ? -2.421 -0.420 14.637 1.00 85.94 211 TYR A N 1
ATOM 1612 C CA . TYR A 1 211 ? -0.986 -0.188 14.800 1.00 85.94 211 TYR A CA 1
ATOM 1613 C C . TYR A 1 211 ? -0.678 0.510 16.121 1.00 85.94 211 TYR A C 1
ATOM 1615 O O . TYR A 1 211 ? 0.227 0.121 16.859 1.00 85.94 211 TYR A O 1
ATOM 1623 N N . TYR A 1 212 ? -1.465 1.527 16.442 1.00 77.69 212 TYR A N 1
ATOM 1624 C CA . TYR A 1 212 ? -1.304 2.282 17.663 1.00 77.69 212 TYR A CA 1
ATOM 1625 C C . TYR A 1 212 ? -1.600 1.444 18.916 1.00 77.69 212 TYR A C 1
ATOM 1627 O O . TYR A 1 212 ? -0.834 1.475 19.880 1.00 77.69 212 TYR A O 1
ATOM 1635 N N . MET A 1 213 ? -2.652 0.622 18.889 1.00 73.62 213 MET A N 1
ATOM 1636 C CA . MET A 1 213 ? -2.946 -0.334 19.960 1.00 73.62 213 MET A CA 1
ATOM 1637 C C . MET A 1 213 ? -1.782 -1.306 20.180 1.00 73.62 213 MET A C 1
ATOM 1639 O O . MET A 1 213 ? -1.426 -1.590 21.323 1.00 73.62 213 MET A O 1
ATOM 1643 N N . GLU A 1 214 ? -1.147 -1.769 19.103 1.00 74.94 214 GLU A N 1
ATOM 1644 C CA . GLU A 1 214 ? 0.045 -2.615 19.175 1.00 74.94 214 GLU A CA 1
ATOM 1645 C C . GLU A 1 214 ? 1.252 -1.863 19.765 1.00 74.94 214 GLU A C 1
ATOM 1647 O O . GLU A 1 214 ? 2.037 -2.407 20.546 1.00 74.94 214 GLU A O 1
ATOM 1652 N N . TRP A 1 215 ? 1.391 -0.579 19.446 1.00 73.81 215 TRP A N 1
ATOM 1653 C CA . TRP A 1 215 ? 2.449 0.272 19.980 1.00 73.81 215 TRP A CA 1
ATOM 1654 C C . TRP A 1 215 ? 2.314 0.478 21.498 1.00 73.81 215 TRP A C 1
ATOM 1656 O O . TRP A 1 215 ? 3.280 0.263 22.241 1.00 73.81 215 TRP A O 1
ATOM 1666 N N . VAL A 1 216 ? 1.094 0.775 21.961 1.00 68.06 216 VAL A N 1
ATOM 1667 C CA . VAL A 1 216 ? 0.720 0.809 23.385 1.00 68.06 216 VAL A CA 1
ATOM 1668 C C . VAL A 1 216 ? 0.952 -0.556 24.035 1.00 68.06 216 VAL A C 1
ATOM 1670 O O . VAL A 1 216 ? 1.522 -0.640 25.126 1.00 68.06 216 VAL A O 1
ATOM 1673 N N . ARG A 1 217 ? 0.565 -1.644 23.355 1.00 66.81 217 ARG A N 1
ATOM 1674 C CA . ARG A 1 217 ? 0.733 -3.017 23.840 1.00 66.81 217 ARG A CA 1
ATOM 1675 C C . ARG A 1 217 ? 2.184 -3.350 24.158 1.00 66.81 217 ARG A C 1
ATOM 1677 O O . ARG A 1 217 ? 2.479 -3.947 25.190 1.00 66.81 217 ARG A O 1
ATOM 1684 N N . VAL A 1 218 ? 3.105 -2.969 23.286 1.00 67.62 218 VAL A N 1
ATOM 1685 C CA . VAL A 1 218 ? 4.529 -3.271 23.471 1.00 67.62 218 VAL A CA 1
ATOM 1686 C C . VAL A 1 218 ? 5.193 -2.294 24.458 1.00 67.62 218 VAL A C 1
ATOM 1688 O O . VAL A 1 218 ? 6.338 -2.504 24.848 1.00 67.62 218 VAL A O 1
ATOM 1691 N N . GLY A 1 219 ? 4.479 -1.259 24.921 1.00 61.72 219 GLY A N 1
ATOM 1692 C CA . GLY A 1 219 ? 5.011 -0.256 25.846 1.00 61.72 219 GLY A CA 1
ATOM 1693 C C . GLY A 1 219 ? 6.137 0.564 25.223 1.00 61.72 219 GLY A C 1
ATOM 1694 O O . GLY A 1 219 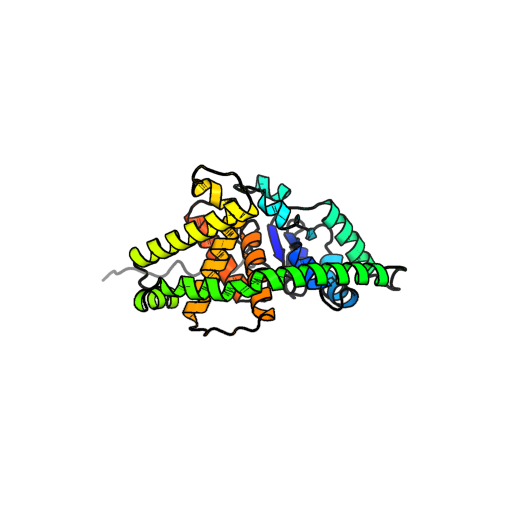? 7.070 0.965 25.919 1.00 61.72 219 GLY A O 1
ATOM 1695 N N . ARG A 1 220 ? 6.101 0.758 23.897 1.00 64.19 220 ARG A N 1
ATOM 1696 C CA . ARG A 1 220 ? 7.130 1.536 23.207 1.00 64.19 220 ARG A CA 1
ATOM 1697 C C . ARG A 1 220 ? 7.025 2.989 23.660 1.00 64.19 220 ARG A C 1
ATOM 1699 O O . ARG A 1 220 ? 5.978 3.608 23.536 1.00 64.19 220 ARG A O 1
ATOM 1706 N N . THR A 1 221 ? 8.118 3.517 24.196 1.00 55.72 221 THR A N 1
ATOM 1707 C CA . THR A 1 221 ? 8.242 4.941 24.500 1.00 55.72 221 THR A CA 1
ATOM 1708 C C . THR A 1 221 ? 8.397 5.741 23.210 1.00 55.72 221 THR A C 1
ATOM 1710 O O . THR A 1 221 ? 8.867 5.224 22.191 1.00 55.72 221 THR A O 1
ATOM 1713 N N . THR A 1 222 ? 8.011 7.013 23.273 1.00 64.12 222 THR A N 1
ATOM 1714 C CA . THR A 1 222 ? 8.270 8.029 22.247 1.00 64.12 222 THR A CA 1
ATOM 1715 C C . THR A 1 222 ? 9.735 8.036 21.792 1.00 64.12 222 THR A C 1
ATOM 1717 O O . THR A 1 222 ? 10.633 7.590 22.511 1.00 64.12 222 THR A O 1
ATOM 1720 N N . GLY A 1 223 ? 9.989 8.539 20.582 1.00 66.38 223 GLY A N 1
ATOM 1721 C CA . GLY A 1 223 ? 11.340 8.680 20.033 1.00 66.38 223 GLY A CA 1
ATOM 1722 C C . GLY A 1 223 ? 11.694 7.654 18.958 1.00 66.38 223 GLY A C 1
ATOM 1723 O O . GLY A 1 223 ? 12.875 7.379 18.722 1.00 66.38 223 GLY A O 1
ATOM 1724 N N . LYS A 1 224 ? 10.699 7.083 18.263 1.00 76.94 224 LYS A N 1
ATOM 1725 C CA . LYS A 1 224 ? 10.984 6.287 17.061 1.00 76.94 224 LYS A CA 1
ATOM 1726 C C . LYS A 1 224 ? 11.560 7.216 15.989 1.00 76.94 224 LYS A C 1
ATOM 1728 O O . LYS A 1 224 ? 10.951 8.221 15.621 1.00 76.94 224 LYS A O 1
ATOM 1733 N N . ALA A 1 225 ? 12.740 6.871 15.468 1.00 83.94 225 ALA A N 1
ATOM 1734 C CA . ALA A 1 225 ? 13.392 7.653 14.419 1.00 83.94 225 ALA A CA 1
ATOM 1735 C C . ALA A 1 225 ? 12.423 7.908 13.251 1.00 83.94 225 ALA A C 1
ATOM 1737 O O . ALA A 1 225 ? 11.760 6.974 12.792 1.00 83.94 225 ALA A O 1
ATOM 1738 N N . LEU A 1 226 ? 12.359 9.157 12.775 1.00 85.19 226 LEU A N 1
ATOM 1739 C CA . LEU A 1 226 ? 11.396 9.601 11.760 1.00 85.19 226 LEU A CA 1
ATOM 1740 C C . LEU A 1 226 ? 11.336 8.682 10.523 1.00 85.19 226 LEU A C 1
ATOM 1742 O O . LEU A 1 226 ? 10.231 8.287 10.166 1.00 85.19 226 LEU A O 1
ATOM 1746 N N . PRO A 1 227 ? 12.459 8.204 9.943 1.00 86.94 227 PRO A N 1
ATOM 1747 C CA . PRO A 1 227 ? 12.399 7.280 8.807 1.00 86.94 227 PRO A CA 1
ATOM 1748 C C . PRO A 1 227 ? 11.634 5.983 9.097 1.00 86.94 227 PRO A C 1
ATOM 1750 O O . PRO A 1 227 ? 10.955 5.451 8.227 1.00 86.94 227 PRO A O 1
ATOM 1753 N N . ARG A 1 228 ? 11.706 5.468 10.332 1.00 87.81 228 ARG A N 1
ATOM 1754 C CA . ARG A 1 228 ? 10.947 4.271 10.707 1.00 87.81 228 ARG A CA 1
ATOM 1755 C C . ARG A 1 228 ? 9.461 4.574 10.902 1.00 87.81 228 ARG A C 1
ATOM 1757 O O . ARG A 1 228 ? 8.661 3.685 10.663 1.00 87.81 228 ARG A O 1
ATOM 1764 N N . ARG A 1 229 ? 9.102 5.786 11.344 1.00 86.62 229 ARG A N 1
ATOM 1765 C CA . ARG A 1 229 ? 7.697 6.228 11.431 1.00 86.62 229 ARG A CA 1
ATOM 1766 C C . ARG A 1 229 ? 7.079 6.378 10.044 1.00 86.62 229 ARG A C 1
ATOM 1768 O O . ARG A 1 229 ? 5.950 5.958 9.837 1.00 86.62 229 ARG A O 1
ATOM 1775 N N . VAL A 1 230 ? 7.842 6.923 9.095 1.00 89.75 230 VAL A N 1
ATOM 1776 C CA . VAL A 1 230 ? 7.430 7.015 7.687 1.00 89.75 230 VAL A CA 1
ATOM 1777 C C . VAL A 1 230 ? 7.153 5.626 7.116 1.00 89.75 230 VAL A C 1
ATOM 1779 O O . VAL A 1 230 ? 6.105 5.432 6.510 1.00 89.75 230 VAL A O 1
ATOM 1782 N N . ASN A 1 231 ? 8.031 4.648 7.372 1.00 91.69 231 ASN A N 1
ATOM 1783 C CA . ASN A 1 231 ? 7.780 3.263 6.965 1.00 91.69 231 ASN A CA 1
ATOM 1784 C C . ASN A 1 231 ? 6.483 2.708 7.572 1.00 91.69 231 ASN A C 1
ATOM 1786 O O . ASN A 1 231 ? 5.679 2.169 6.828 1.00 91.69 231 ASN A O 1
ATOM 1790 N N . ASP A 1 232 ? 6.226 2.908 8.871 1.00 90.12 232 ASP A N 1
ATOM 1791 C CA . ASP A 1 232 ? 4.980 2.412 9.480 1.00 90.12 232 ASP A CA 1
ATOM 1792 C C . ASP A 1 232 ? 3.735 2.998 8.804 1.00 90.12 232 ASP A C 1
ATOM 1794 O O . ASP A 1 232 ? 2.747 2.302 8.593 1.00 90.12 232 ASP A O 1
ATOM 1798 N N . VAL A 1 233 ? 3.770 4.289 8.461 1.00 91.00 233 VAL A N 1
ATOM 1799 C CA . VAL A 1 233 ? 2.661 4.960 7.774 1.00 91.00 233 VAL A CA 1
ATOM 1800 C C . VAL A 1 233 ? 2.459 4.390 6.370 1.00 91.00 233 VAL A C 1
ATOM 1802 O O . VAL A 1 233 ? 1.317 4.172 5.966 1.00 91.00 233 VAL A O 1
ATOM 1805 N N . VAL A 1 234 ? 3.539 4.097 5.639 1.00 94.25 234 VAL A N 1
ATOM 1806 C CA . VAL A 1 234 ? 3.461 3.385 4.352 1.00 94.25 234 VAL A CA 1
ATOM 1807 C C . VAL A 1 234 ? 2.865 1.990 4.546 1.00 94.25 234 VAL A C 1
ATOM 1809 O O . VAL A 1 234 ? 1.916 1.631 3.847 1.00 94.25 234 VAL A O 1
ATOM 1812 N N . ASP A 1 235 ? 3.343 1.238 5.537 1.00 95.25 235 ASP A N 1
ATOM 1813 C CA . ASP A 1 235 ? 2.854 -0.107 5.847 1.00 95.25 235 ASP A CA 1
ATOM 1814 C C . ASP A 1 235 ? 1.362 -0.095 6.192 1.00 95.25 235 ASP A C 1
ATOM 1816 O O . ASP A 1 235 ? 0.628 -0.999 5.795 1.00 95.25 235 ASP A O 1
ATOM 1820 N N . MET A 1 236 ? 0.879 0.934 6.897 1.00 94.75 236 MET A N 1
ATOM 1821 C CA . MET A 1 236 ? -0.536 1.055 7.258 1.00 94.75 236 MET A CA 1
ATOM 1822 C C . MET A 1 236 ? -1.421 1.408 6.070 1.00 94.75 236 MET A C 1
ATOM 1824 O O . MET A 1 236 ? -2.539 0.896 5.973 1.00 94.75 236 MET A O 1
ATOM 1828 N N . GLN A 1 237 ? -0.927 2.221 5.137 1.00 95.31 237 GLN A N 1
ATOM 1829 C CA . GLN A 1 237 ? -1.624 2.472 3.876 1.00 95.31 237 GLN A CA 1
ATOM 1830 C C . GLN A 1 237 ? -1.702 1.197 3.028 1.00 95.31 237 GLN A C 1
ATOM 1832 O O . GLN A 1 237 ? -2.775 0.857 2.527 1.00 95.31 237 GLN A O 1
ATOM 1837 N N . ILE A 1 238 ? -0.612 0.426 2.946 1.00 97.31 238 ILE A N 1
ATOM 1838 C CA . ILE A 1 238 ? -0.599 -0.878 2.269 1.00 97.31 238 ILE A CA 1
ATOM 1839 C C . ILE A 1 238 ? -1.553 -1.855 2.968 1.00 97.31 238 ILE A C 1
ATOM 1841 O O . ILE A 1 238 ? -2.386 -2.478 2.311 1.00 97.31 238 ILE A O 1
ATOM 1845 N N . ALA A 1 239 ? -1.508 -1.968 4.297 1.00 97.12 239 ALA A N 1
ATOM 1846 C CA . ALA A 1 239 ? -2.407 -2.839 5.051 1.00 97.12 239 ALA A CA 1
ATOM 1847 C C . ALA A 1 239 ? -3.882 -2.501 4.783 1.00 97.12 239 ALA A C 1
ATOM 1849 O O . ALA A 1 239 ? -4.685 -3.417 4.581 1.00 97.12 239 ALA A O 1
ATOM 1850 N N . ALA A 1 240 ? -4.214 -1.206 4.716 1.00 96.69 240 ALA A N 1
ATOM 1851 C CA . ALA A 1 240 ? -5.547 -0.706 4.410 1.00 96.69 240 ALA A CA 1
ATOM 1852 C C . ALA A 1 240 ? -5.981 -1.023 2.973 1.00 96.69 240 ALA A C 1
ATOM 1854 O O . ALA A 1 240 ? -7.060 -1.587 2.784 1.00 96.69 240 ALA A O 1
ATOM 1855 N N . MET A 1 241 ? -5.141 -0.757 1.967 1.00 97.19 241 MET A N 1
ATOM 1856 C CA . MET A 1 241 ? -5.420 -1.148 0.577 1.00 97.19 241 MET A CA 1
ATOM 1857 C C . MET A 1 241 ? -5.612 -2.667 0.453 1.00 97.19 241 MET A C 1
ATOM 1859 O O . MET A 1 241 ? -6.537 -3.135 -0.210 1.00 97.19 241 MET A O 1
ATOM 1863 N N . GLY A 1 242 ? -4.802 -3.456 1.164 1.00 97.06 242 GLY A N 1
ATOM 1864 C CA . GLY A 1 242 ? -4.864 -4.918 1.163 1.00 97.06 242 GLY A CA 1
ATOM 1865 C C . GLY A 1 242 ? -6.183 -5.482 1.699 1.00 97.06 242 GLY A C 1
ATOM 1866 O O . GLY A 1 242 ? -6.522 -6.637 1.433 1.00 97.06 242 GLY A O 1
ATOM 1867 N N . THR A 1 243 ? -6.977 -4.682 2.418 1.00 97.44 243 THR A N 1
ATOM 1868 C CA . THR A 1 243 ? -8.319 -5.089 2.859 1.00 97.44 243 THR A CA 1
ATOM 1869 C C . THR A 1 243 ? -9.330 -5.196 1.708 1.00 97.44 243 THR A C 1
ATOM 1871 O O . THR A 1 243 ? -10.322 -5.911 1.844 1.00 97.44 243 THR A O 1
ATOM 1874 N N . PHE A 1 244 ? -9.095 -4.539 0.568 1.00 97.44 244 PHE A N 1
ATOM 1875 C CA . PHE A 1 244 ? -9.940 -4.679 -0.626 1.00 97.44 244 PHE A CA 1
ATOM 1876 C C . PHE A 1 244 ? -9.661 -5.982 -1.394 1.00 97.44 244 PHE A C 1
ATOM 1878 O O . PHE A 1 244 ? -10.543 -6.516 -2.063 1.00 97.44 244 PHE A O 1
ATOM 1885 N N . PHE A 1 245 ? -8.448 -6.515 -1.254 1.00 97.69 245 PHE A N 1
ATOM 1886 C CA . PHE A 1 245 ? -7.938 -7.674 -1.988 1.00 97.69 245 PHE A CA 1
ATOM 1887 C C . PHE A 1 245 ? -8.013 -8.963 -1.161 1.00 97.69 245 PHE A C 1
ATOM 1889 O O . PHE A 1 245 ? -8.657 -9.000 -0.113 1.00 97.69 245 PHE A O 1
ATOM 1896 N N . ASN A 1 246 ? -7.357 -10.040 -1.597 1.00 96.81 246 ASN A N 1
ATOM 1897 C CA . ASN A 1 246 ? -7.340 -11.325 -0.893 1.00 96.81 246 ASN A CA 1
ATOM 1898 C C . ASN A 1 246 ? -6.307 -11.405 0.246 1.00 96.81 246 ASN A C 1
ATOM 1900 O O . ASN A 1 246 ? -6.043 -12.477 0.793 1.00 96.81 246 ASN A O 1
ATOM 1904 N N . GLY A 1 247 ? -5.726 -10.262 0.615 1.00 95.06 247 GLY A N 1
ATOM 1905 C CA . GLY A 1 247 ? -4.714 -10.131 1.653 1.00 95.06 247 GLY A CA 1
ATOM 1906 C C . GLY A 1 247 ? -3.500 -9.349 1.169 1.00 95.06 247 GLY A C 1
ATOM 1907 O O . GLY A 1 247 ? -3.509 -8.732 0.102 1.00 95.06 247 GLY A O 1
ATOM 1908 N N . VAL A 1 248 ? -2.451 -9.394 1.983 1.00 95.44 248 VAL A N 1
ATOM 1909 C CA . VAL A 1 248 ? -1.159 -8.761 1.719 1.00 95.44 248 VAL A CA 1
ATOM 1910 C C . VAL A 1 248 ? -0.081 -9.824 1.552 1.00 95.44 248 VAL A C 1
ATOM 1912 O O . VAL A 1 248 ? -0.056 -10.816 2.281 1.00 95.44 248 VAL A O 1
ATOM 1915 N N . LEU A 1 249 ? 0.827 -9.606 0.607 1.00 94.56 249 LEU A N 1
ATOM 1916 C CA . LEU A 1 249 ? 2.068 -10.353 0.475 1.00 94.56 249 LEU A CA 1
ATOM 1917 C C . LEU A 1 249 ? 3.204 -9.463 0.978 1.00 94.56 249 LEU A C 1
ATOM 1919 O O . LEU A 1 249 ? 3.652 -8.566 0.273 1.00 94.56 249 LEU A O 1
ATOM 1923 N N . SER A 1 250 ? 3.659 -9.727 2.197 1.00 92.81 250 SER A N 1
ATOM 1924 C CA . SER A 1 250 ? 4.746 -8.994 2.847 1.00 92.81 250 SER A CA 1
ATOM 1925 C C . SER A 1 250 ? 5.591 -9.952 3.680 1.00 92.81 250 SER A C 1
ATOM 1927 O O . SER A 1 250 ? 5.092 -10.984 4.122 1.00 92.81 250 SER A O 1
ATOM 1929 N N . ALA A 1 251 ? 6.861 -9.624 3.907 1.00 89.94 251 ALA A N 1
ATOM 1930 C CA . ALA A 1 251 ? 7.694 -10.306 4.902 1.00 89.94 251 ALA A CA 1
ATOM 1931 C C . ALA A 1 251 ? 7.621 -9.637 6.291 1.00 89.94 251 ALA A C 1
ATOM 1933 O O . ALA A 1 251 ? 8.207 -10.151 7.243 1.00 89.94 251 ALA A O 1
ATOM 1934 N N . ASP A 1 252 ? 6.926 -8.502 6.414 1.00 90.56 252 ASP A N 1
ATOM 1935 C CA . ASP A 1 252 ? 6.747 -7.791 7.674 1.00 90.56 252 ASP A CA 1
ATOM 1936 C C . ASP A 1 252 ? 5.586 -8.395 8.479 1.00 90.56 252 ASP A C 1
ATOM 1938 O O . ASP A 1 252 ? 4.410 -8.320 8.106 1.00 90.56 252 ASP A O 1
ATOM 1942 N N . THR A 1 253 ? 5.923 -9.001 9.618 1.00 88.56 253 THR A N 1
ATOM 1943 C CA . THR A 1 253 ? 4.950 -9.617 10.524 1.00 88.56 253 THR A CA 1
ATOM 1944 C C . THR A 1 253 ? 3.938 -8.610 11.072 1.00 88.56 253 THR A C 1
ATOM 1946 O O . THR A 1 253 ? 2.769 -8.958 11.230 1.00 88.56 253 THR A O 1
ATOM 1949 N N . ALA A 1 254 ? 4.349 -7.374 11.370 1.00 88.38 254 ALA A N 1
ATOM 1950 C CA . ALA A 1 254 ? 3.448 -6.356 11.899 1.00 88.38 254 ALA A CA 1
ATOM 1951 C C . ALA A 1 254 ? 2.415 -5.944 10.842 1.00 88.38 254 ALA A C 1
ATOM 1953 O O . ALA A 1 254 ? 1.219 -5.916 11.145 1.00 88.38 254 ALA A O 1
ATOM 1954 N N . LEU A 1 255 ? 2.850 -5.730 9.595 1.00 92.50 255 LEU A N 1
ATOM 1955 C CA . LEU A 1 255 ? 1.955 -5.441 8.469 1.00 92.50 255 LEU A CA 1
ATOM 1956 C C . LEU A 1 255 ? 0.939 -6.578 8.276 1.00 92.50 255 LEU A C 1
ATOM 1958 O O . LEU A 1 255 ? -0.269 -6.329 8.215 1.00 92.50 255 LEU A O 1
ATOM 1962 N N . GLN A 1 256 ? 1.395 -7.836 8.261 1.00 91.69 256 GLN A N 1
ATOM 1963 C CA . GLN A 1 256 ? 0.505 -8.997 8.132 1.00 91.69 256 GLN A CA 1
ATOM 1964 C C . GLN A 1 256 ? -0.528 -9.083 9.266 1.00 91.69 256 GLN A C 1
ATOM 1966 O O . GLN A 1 256 ? -1.714 -9.305 9.006 1.00 91.69 256 GLN A O 1
ATOM 1971 N N . VAL A 1 257 ? -0.097 -8.902 10.521 1.00 89.62 257 VAL A N 1
ATOM 1972 C CA . VAL A 1 257 ? -0.979 -8.950 11.698 1.00 89.62 257 VAL A CA 1
ATOM 1973 C C . VAL A 1 257 ? -2.037 -7.855 11.624 1.00 89.62 257 VAL A C 1
ATOM 1975 O O . VAL A 1 257 ? -3.222 -8.138 11.819 1.00 89.62 257 VAL A O 1
ATOM 1978 N N . ILE A 1 258 ? -1.640 -6.625 11.301 1.00 91.75 258 ILE A N 1
ATOM 1979 C CA . ILE A 1 258 ? -2.566 -5.492 11.228 1.00 91.75 258 ILE A CA 1
ATOM 1980 C C . ILE A 1 258 ? -3.538 -5.664 10.064 1.00 91.75 258 ILE A C 1
ATOM 1982 O O . ILE A 1 258 ? -4.741 -5.510 10.265 1.00 91.75 258 ILE A O 1
ATOM 1986 N N . SER A 1 259 ? -3.061 -6.072 8.884 1.00 94.81 259 SER A N 1
ATOM 1987 C CA . SER A 1 259 ? -3.930 -6.347 7.737 1.00 94.81 259 SER A CA 1
ATOM 1988 C C . SER A 1 259 ? -4.962 -7.431 8.066 1.00 94.81 259 SER A C 1
ATOM 1990 O O . SER A 1 259 ? -6.162 -7.217 7.892 1.00 94.81 259 SER A O 1
ATOM 1992 N N . LYS A 1 260 ? -4.535 -8.568 8.632 1.00 91.94 260 LYS A N 1
ATOM 1993 C CA . LYS A 1 260 ? -5.440 -9.656 9.038 1.00 91.94 260 LYS A CA 1
ATOM 1994 C C . LYS A 1 260 ? -6.468 -9.195 10.075 1.00 91.94 260 LYS A C 1
ATOM 1996 O O . LYS A 1 260 ? -7.648 -9.528 9.962 1.00 91.94 260 LYS A O 1
ATOM 2001 N N . THR A 1 261 ? -6.033 -8.417 11.063 1.00 88.31 261 THR A N 1
ATOM 2002 C CA . THR A 1 261 ? -6.904 -7.906 12.131 1.00 88.31 261 THR A CA 1
ATOM 2003 C C . THR A 1 261 ? -7.926 -6.913 11.579 1.00 88.31 261 THR A C 1
ATOM 2005 O O . THR A 1 261 ? -9.119 -7.064 11.837 1.00 88.31 261 THR A O 1
ATOM 2008 N N . ALA A 1 262 ? -7.494 -5.960 10.747 1.00 91.38 262 ALA A N 1
ATOM 2009 C CA . ALA A 1 262 ? -8.373 -4.989 10.097 1.00 91.38 262 ALA A CA 1
ATOM 2010 C C . ALA A 1 262 ? -9.434 -5.683 9.233 1.00 91.38 262 ALA A C 1
ATOM 2012 O O . ALA A 1 262 ? -10.618 -5.374 9.340 1.00 91.38 262 ALA A O 1
ATOM 2013 N N . ARG A 1 263 ? -9.030 -6.681 8.436 1.00 94.19 263 ARG A N 1
ATOM 2014 C 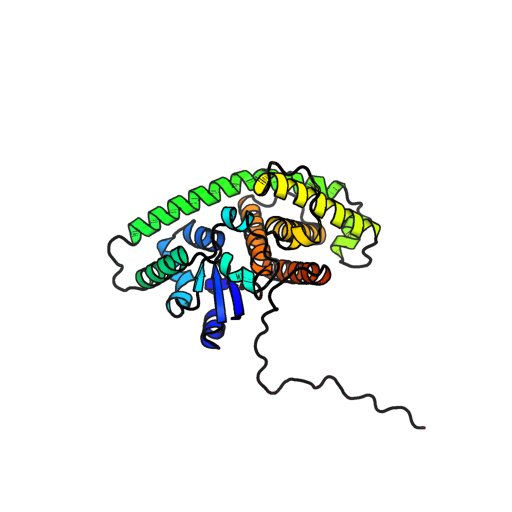CA . ARG A 1 263 ? -9.936 -7.507 7.619 1.00 94.19 263 ARG A CA 1
ATOM 2015 C C . ARG A 1 263 ? -10.991 -8.214 8.471 1.00 94.19 263 ARG A C 1
ATOM 2017 O O . ARG A 1 263 ? -12.164 -8.211 8.109 1.00 94.19 263 ARG A O 1
ATOM 2024 N N . GLY A 1 264 ? -10.598 -8.776 9.616 1.00 85.19 264 GLY A N 1
ATOM 2025 C CA . GLY A 1 264 ? -11.523 -9.401 10.565 1.00 85.19 264 GLY A CA 1
ATOM 2026 C C . GLY A 1 264 ? -12.540 -8.416 11.149 1.00 85.19 264 GLY A C 1
ATOM 2027 O O . GLY A 1 264 ? -13.738 -8.695 11.136 1.00 85.19 264 GLY A O 1
ATOM 2028 N N . VAL A 1 265 ? -12.078 -7.246 11.602 1.00 82.69 265 VAL A N 1
ATOM 2029 C CA . VAL A 1 265 ? -12.943 -6.184 12.149 1.00 82.69 265 VAL A CA 1
ATOM 2030 C C . VAL A 1 265 ? -13.935 -5.682 11.097 1.00 82.69 265 VAL A C 1
ATOM 2032 O O . VAL A 1 265 ? -15.132 -5.617 11.365 1.00 82.69 265 VAL A O 1
ATOM 2035 N N . LEU A 1 266 ? -13.460 -5.393 9.882 1.00 88.06 266 LEU A N 1
ATOM 2036 C CA . LEU A 1 266 ? -14.287 -4.925 8.766 1.00 88.06 266 LEU A CA 1
ATOM 2037 C C . LEU A 1 266 ? -15.382 -5.937 8.399 1.00 88.06 266 LEU A C 1
ATOM 2039 O O . LEU A 1 266 ? -16.544 -5.552 8.271 1.00 88.06 266 LEU A O 1
ATOM 2043 N N . ARG A 1 267 ? -15.051 -7.234 8.315 1.00 88.06 267 ARG A N 1
ATOM 2044 C CA . ARG A 1 267 ? -16.057 -8.293 8.106 1.00 88.06 267 ARG A CA 1
ATOM 2045 C C . ARG A 1 267 ? -17.079 -8.345 9.232 1.00 88.06 267 ARG A C 1
ATOM 2047 O O . ARG A 1 267 ? -18.267 -8.478 8.961 1.00 88.06 267 ARG A O 1
ATOM 2054 N N . GLY A 1 268 ? -16.632 -8.209 10.482 1.00 76.62 268 GLY A N 1
ATOM 2055 C CA . GLY A 1 268 ? -17.514 -8.168 11.650 1.00 76.62 268 GLY A CA 1
ATOM 2056 C C . GLY A 1 268 ? -18.521 -7.015 11.609 1.00 76.62 268 GLY A C 1
ATOM 2057 O O . GLY A 1 268 ? -19.619 -7.144 12.143 1.00 76.62 268 GLY A O 1
ATOM 2058 N N . PHE A 1 269 ? -18.184 -5.914 10.934 1.00 78.12 269 PHE A N 1
ATOM 2059 C CA . PHE A 1 269 ? -19.091 -4.790 10.699 1.00 78.12 269 PHE A CA 1
ATOM 2060 C C . PHE A 1 269 ? -19.909 -4.899 9.403 1.00 78.12 269 PHE A C 1
ATOM 2062 O O . PHE A 1 269 ? -20.711 -4.013 9.117 1.00 78.12 269 PHE A O 1
ATOM 2069 N N . GLY A 1 270 ? -19.753 -5.978 8.632 1.00 84.12 270 GLY A N 1
ATOM 2070 C CA . GLY A 1 270 ? -20.458 -6.182 7.365 1.00 84.12 270 GLY A CA 1
ATOM 2071 C C . GLY A 1 270 ? -19.869 -5.401 6.189 1.00 84.12 270 GLY A C 1
ATOM 2072 O O . GLY A 1 270 ? -20.536 -5.246 5.168 1.00 84.12 270 GLY A O 1
ATOM 2073 N N . ALA A 1 271 ? -18.637 -4.898 6.308 1.00 90.44 271 ALA A N 1
ATOM 2074 C CA . ALA A 1 271 ? -17.926 -4.317 5.179 1.00 90.44 271 ALA A CA 1
ATOM 2075 C C . ALA A 1 271 ? -17.537 -5.400 4.169 1.00 90.44 271 ALA A C 1
ATOM 2077 O O . ALA A 1 271 ? -17.178 -6.521 4.541 1.00 90.44 271 ALA A O 1
ATOM 2078 N N . TYR A 1 272 ? -17.495 -5.032 2.891 1.00 95.31 272 TYR A N 1
ATOM 2079 C CA . TYR A 1 272 ? -16.857 -5.875 1.891 1.00 95.31 272 TYR A CA 1
ATOM 2080 C C . TYR A 1 272 ? -15.352 -5.986 2.158 1.00 95.31 272 TYR A C 1
ATOM 2082 O O . TYR A 1 272 ? -14.645 -4.991 2.300 1.00 95.31 272 TYR A O 1
ATOM 2090 N N . VAL A 1 273 ? -14.842 -7.206 2.199 1.00 95.38 273 VAL A N 1
ATOM 2091 C CA . VAL A 1 273 ? -13.418 -7.518 2.318 1.00 95.38 273 VAL A CA 1
ATOM 2092 C C . VAL A 1 273 ? -13.187 -8.689 1.381 1.00 95.38 273 VAL A C 1
ATOM 2094 O O . VAL A 1 273 ? -13.972 -9.634 1.422 1.00 95.38 273 VAL A O 1
ATOM 2097 N N . GLY A 1 274 ? -12.140 -8.650 0.555 1.00 93.56 274 GLY A N 1
ATOM 2098 C CA . GLY A 1 274 ? -11.827 -9.799 -0.296 1.00 93.56 274 GLY A CA 1
ATOM 2099 C C . GLY A 1 274 ? -11.605 -11.064 0.543 1.00 93.56 274 GLY A C 1
ATOM 2100 O O . GLY A 1 274 ? -11.246 -10.989 1.724 1.00 93.56 274 GLY A O 1
ATOM 2101 N N . ASP A 1 275 ? -11.811 -12.239 -0.038 1.00 92.81 275 ASP A N 1
ATOM 2102 C CA . ASP A 1 275 ? -11.636 -13.501 0.689 1.00 92.81 275 ASP A CA 1
ATOM 2103 C C . ASP A 1 275 ? -10.176 -13.710 1.094 1.00 92.81 275 ASP A C 1
ATOM 2105 O O . ASP A 1 275 ? -9.271 -13.343 0.352 1.00 92.81 275 ASP A O 1
ATOM 2109 N N . ASP A 1 276 ? -9.915 -14.283 2.269 1.00 90.56 276 ASP A N 1
ATOM 2110 C CA . ASP A 1 276 ? -8.534 -14.562 2.676 1.00 90.56 276 ASP A CA 1
ATOM 2111 C C . ASP A 1 276 ? -7.928 -15.653 1.796 1.00 90.56 276 ASP A C 1
ATOM 2113 O O . ASP A 1 276 ? -8.401 -16.791 1.791 1.00 90.56 276 ASP A O 1
ATOM 2117 N N . TRP A 1 277 ? -6.840 -15.318 1.103 1.00 86.69 277 TRP A N 1
ATOM 2118 C CA . TRP A 1 277 ? -6.010 -16.329 0.468 1.00 86.69 277 TRP A CA 1
ATOM 2119 C C . TRP A 1 277 ? -5.431 -17.269 1.526 1.00 86.69 277 TRP A C 1
ATOM 2121 O O . TRP A 1 277 ? -4.914 -16.844 2.564 1.00 86.69 277 TRP A O 1
ATOM 2131 N N . ARG A 1 278 ? -5.492 -18.566 1.238 1.00 76.38 278 ARG A N 1
ATOM 2132 C CA . ARG A 1 278 ? -4.854 -19.621 2.020 1.00 76.38 278 ARG A CA 1
ATOM 2133 C C . ARG A 1 278 ? -4.004 -20.440 1.070 1.00 76.38 278 ARG A C 1
ATOM 2135 O O . ARG A 1 278 ? -4.411 -20.679 -0.062 1.00 76.38 278 ARG A O 1
ATOM 2142 N N . VAL A 1 279 ? -2.837 -20.876 1.537 1.00 68.75 279 VAL A N 1
ATOM 2143 C CA . VAL A 1 279 ? -2.042 -21.851 0.787 1.00 68.75 279 VAL A CA 1
ATOM 2144 C C . VAL A 1 279 ? -2.930 -23.080 0.557 1.00 68.75 279 VAL A C 1
ATOM 2146 O O . VAL A 1 279 ? -3.512 -23.562 1.534 1.00 68.75 279 VAL A O 1
ATOM 2149 N N . PRO A 1 280 ? -3.076 -23.568 -0.688 1.00 61.25 280 PRO A N 1
ATOM 2150 C CA . PRO A 1 280 ? -3.794 -24.805 -0.947 1.00 61.25 280 PRO A CA 1
ATOM 2151 C C . PRO A 1 280 ? -3.159 -25.916 -0.112 1.00 61.25 280 PRO A C 1
ATOM 2153 O O . PRO A 1 280 ? -1.961 -26.177 -0.236 1.00 61.25 280 PRO A O 1
ATOM 2156 N N . VAL A 1 281 ? -3.940 -26.523 0.779 1.00 46.78 281 VAL A N 1
ATOM 2157 C CA . VAL A 1 281 ? -3.512 -27.741 1.470 1.00 46.78 281 VAL A CA 1
ATOM 2158 C C . VAL A 1 281 ? -3.534 -28.844 0.409 1.00 46.78 281 VAL A C 1
ATOM 2160 O O . VAL A 1 281 ? -4.538 -28.943 -0.297 1.00 46.78 281 VAL A O 1
ATOM 2163 N N . PRO A 1 282 ? -2.455 -29.626 0.227 1.00 44.97 282 PRO A N 1
ATOM 2164 C CA . PRO A 1 282 ? -2.491 -30.780 -0.663 1.00 44.97 282 PRO A CA 1
ATOM 2165 C C . PRO A 1 282 ? -3.670 -31.679 -0.279 1.00 44.97 282 PRO A C 1
ATOM 2167 O O . PRO A 1 282 ? -3.890 -31.908 0.913 1.00 44.97 282 PRO A O 1
ATOM 2170 N N . ASP A 1 283 ? -4.424 -32.170 -1.263 1.00 46.28 283 ASP A N 1
ATOM 2171 C CA . ASP A 1 283 ? -5.533 -33.101 -1.038 1.00 46.28 283 ASP A CA 1
ATOM 2172 C C . ASP A 1 283 ? -5.021 -34.318 -0.240 1.00 46.28 283 ASP A C 1
ATOM 2174 O O . ASP A 1 283 ? -4.339 -35.187 -0.783 1.00 46.28 283 ASP A O 1
ATOM 2178 N N . GLY A 1 284 ? -5.275 -34.345 1.074 1.00 46.22 284 GLY A N 1
ATOM 2179 C CA . GLY A 1 284 ? -4.752 -35.384 1.970 1.00 46.22 284 GLY A CA 1
ATOM 2180 C C . GLY A 1 284 ? -4.705 -35.047 3.465 1.00 46.22 284 GLY A C 1
ATOM 2181 O O . GLY A 1 284 ? -4.663 -35.970 4.270 1.00 46.22 284 GLY A O 1
ATOM 2182 N N . GLU A 1 285 ? -4.766 -33.771 3.862 1.00 43.16 285 GLU A N 1
ATOM 2183 C CA . GLU A 1 285 ? -4.764 -33.359 5.285 1.00 43.16 285 GLU A CA 1
ATOM 2184 C C . GLU A 1 285 ? -6.002 -32.533 5.683 1.00 43.16 285 GLU A C 1
ATOM 2186 O O . GLU A 1 285 ? -5.937 -31.618 6.506 1.00 43.16 285 GLU A O 1
ATOM 2191 N N . ALA A 1 286 ? -7.160 -32.840 5.098 1.00 41.19 286 ALA A N 1
ATOM 2192 C CA . ALA A 1 286 ? -8.434 -32.344 5.603 1.00 41.19 286 ALA A CA 1
ATOM 2193 C C . ALA A 1 286 ? -9.094 -33.424 6.478 1.00 41.19 286 ALA A C 1
ATOM 2195 O O . ALA A 1 286 ? -9.511 -34.459 5.972 1.00 41.19 286 ALA A O 1
ATOM 2196 N N . ASP A 1 287 ? -9.213 -33.110 7.771 1.00 45.59 287 ASP A N 1
ATOM 2197 C CA . ASP A 1 287 ? -10.094 -33.734 8.773 1.00 45.59 287 ASP A CA 1
ATOM 2198 C C . ASP A 1 287 ? -9.581 -35.003 9.500 1.00 45.59 287 ASP A C 1
ATOM 2200 O O . ASP A 1 287 ? -9.945 -36.131 9.192 1.00 45.59 287 ASP A O 1
ATOM 2204 N N . GLN A 1 288 ? -8.757 -34.801 10.540 1.00 39.44 288 GLN A N 1
ATOM 2205 C CA . GLN A 1 288 ? -8.549 -35.772 11.636 1.00 39.44 288 GLN A CA 1
ATOM 2206 C C . GLN A 1 288 ? -8.789 -35.149 13.026 1.00 39.44 288 GLN A C 1
ATOM 2208 O O . GLN A 1 288 ? -8.221 -35.585 14.022 1.00 39.44 288 GLN A O 1
ATOM 2213 N N . SER A 1 289 ? -9.612 -34.100 13.132 1.00 38.44 289 SER A N 1
ATOM 2214 C CA . SER A 1 289 ? -9.972 -33.517 14.440 1.00 38.44 289 SER A CA 1
ATOM 2215 C C . SER A 1 289 ? -11.463 -33.581 14.764 1.00 38.44 289 SER A C 1
ATOM 2217 O O . SER A 1 289 ? -11.920 -32.968 15.730 1.00 38.44 289 SER A O 1
ATOM 2219 N N . ARG A 1 290 ? -12.219 -34.398 14.026 1.00 43.19 290 ARG A N 1
ATOM 2220 C CA . ARG A 1 290 ? -13.566 -34.830 14.396 1.00 43.19 290 ARG A CA 1
ATOM 2221 C C . ARG A 1 290 ? -13.639 -36.349 14.396 1.00 43.19 290 ARG A C 1
ATOM 2223 O O . ARG A 1 290 ? -13.932 -36.927 13.366 1.00 43.19 290 ARG A O 1
ATOM 2230 N N . GLU A 1 291 ? -13.348 -36.940 15.550 1.00 42.12 291 GLU A N 1
ATOM 2231 C CA . GLU A 1 291 ? -13.957 -38.158 16.118 1.00 42.12 291 GLU A CA 1
ATOM 2232 C C . GLU A 1 291 ? -12.982 -38.764 17.135 1.00 42.12 291 GLU A C 1
ATOM 2234 O O . GLU A 1 291 ? -11.979 -39.352 16.763 1.00 42.12 291 GLU A O 1
ATOM 2239 N N . ASP A 1 292 ? -13.248 -38.534 18.426 1.00 37.06 292 ASP A N 1
ATOM 2240 C CA . ASP A 1 292 ? -13.144 -39.573 19.461 1.00 37.06 292 ASP A CA 1
ATOM 2241 C C . ASP A 1 292 ? -13.699 -39.044 20.795 1.00 37.06 292 ASP A C 1
ATOM 2243 O O . ASP A 1 292 ? -12.998 -38.617 21.714 1.00 37.06 292 ASP A O 1
ATOM 2247 N N . HIS A 1 293 ? -15.025 -39.091 20.901 1.00 42.12 293 HIS A N 1
ATOM 2248 C CA . HIS A 1 293 ? -15.685 -39.339 22.177 1.00 42.12 293 HIS A CA 1
ATOM 2249 C C . HIS A 1 293 ? -16.508 -40.620 22.020 1.00 42.12 293 HIS A C 1
ATOM 2251 O O . HIS A 1 293 ? -17.636 -40.553 21.527 1.00 42.12 293 HIS A O 1
ATOM 2257 N N . PRO A 1 294 ? -15.990 -41.790 22.432 1.00 44.19 294 PRO A N 1
ATOM 2258 C CA . PRO A 1 294 ? -16.854 -42.908 22.736 1.00 44.19 294 PRO A CA 1
ATOM 2259 C C . PRO A 1 294 ? -17.468 -42.653 24.110 1.00 44.19 294 PRO A C 1
ATOM 2261 O O . PRO A 1 294 ? -16.775 -42.466 25.112 1.00 44.19 294 PRO A O 1
ATOM 2264 N N . GLY A 1 295 ? -18.794 -42.573 24.095 1.00 38.69 295 GLY A N 1
ATOM 2265 C CA . GLY A 1 295 ? -19.621 -42.319 25.253 1.00 38.69 295 GLY A CA 1
ATOM 2266 C C . GLY A 1 295 ? -19.533 -43.399 26.323 1.00 38.69 295 GLY A C 1
ATOM 2267 O O . GLY A 1 295 ? -19.165 -44.552 26.095 1.00 38.69 295 GLY A O 1
ATOM 2268 N N . GLU A 1 296 ? -19.936 -42.956 27.503 1.00 41.38 296 GLU A N 1
ATOM 2269 C CA . GLU A 1 296 ? -20.280 -43.751 28.666 1.00 41.38 296 GLU A CA 1
ATOM 2270 C C . GLU A 1 296 ? -21.239 -44.894 28.303 1.00 41.38 296 GLU A C 1
ATOM 2272 O O . GLU A 1 296 ? -22.252 -44.709 27.625 1.00 41.38 296 GLU A O 1
ATOM 2277 N N . SER A 1 297 ? -20.926 -46.090 28.791 1.00 44.22 297 SER A N 1
ATOM 2278 C CA . SER A 1 297 ? -21.858 -47.204 28.971 1.00 44.22 297 SER A CA 1
ATOM 2279 C C . SER A 1 297 ? -21.266 -48.136 30.028 1.00 44.22 297 SER A C 1
ATOM 2281 O O . SER A 1 297 ? -20.362 -48.915 29.723 1.00 44.22 297 SER A O 1
ATOM 2283 N N . GLY A 1 298 ? -21.756 -48.030 31.266 1.00 40.38 298 GLY A N 1
ATOM 2284 C CA . GLY A 1 298 ? -21.372 -48.872 32.403 1.00 40.38 298 GLY A CA 1
ATOM 2285 C C . GLY A 1 298 ? -21.599 -48.189 33.736 1.00 40.38 298 GLY A C 1
ATOM 2286 O O . GLY A 1 298 ? -20.638 -47.553 34.211 1.00 40.38 298 GLY A O 1
#

Secondary structure (DSSP, 8-state):
-EEEEE-TTGGG-HHHHHHHHH-TTEEEEE-HHHHHHHHSSSHHHHHHHHTTTGGG-GGGEEEEPPHHHHTT-B--SGGGGGGGEEHHHHHHHHHHHHHHH-SSPPTTHHHHHHHHHHHHHHHHHHHHHHHTTHHHHHHHHHHTS-HHHHHHHHHT-S--HHHHHHHHHHHHHHHHHHHHHHT-TT--SPPPHHHHTTBHHHHHHHHHHHHHHHHHHHTPPS---HHHHHHHHHHHHHHHHTTTTT-EE-S-HHHHHHHHHHHHHHHHTT---PPPP-PPPPTT-S--SS---PPP--

Radius of gyration: 21.42 Å; chains: 1; bounding box: 46×69×57 Å

Sequence (298 aa):
MITLLADSNGLRHLGLKAYLATSCDHAIALSDLTLIEMRKSNALSTSRNSLRITAQFTQQTYVLRRTDEILAENIASASQIPSLFDYEETSQLAGLSRQLQAIPEPPGLRAHMAELEANAQTVMSRLTEEVAPLEAGLVDAATDFSQAELTQIRTTAGITDSTRSKLLGLLKETTGSFILANQEPGRREPMLLRDAMGLFAFRYSLCMLLYYMEWVRVGRTTGKALPRRVNDVVDMQIAAMGTFFNGVLSADTALQVISKTARGVLRGFGAYVGDDWRVPVPDGEADQSREDHPGESG